Protein AF-A0A7Y8LZK4-F1 (afdb_monomer)

Mean predicted aligned error: 10.22 Å

Radius of gyration: 39.68 Å; Cα contacts (8 Å, |Δi|>4): 178; chains: 1; bounding box: 92×25×117 Å

Secondary structure (DSSP, 8-state):
---S-HHHHHHHHHHHHHHHHHHHHHHHH-EETTEESSSTTBTTTEEEEE-SSSTTT-EEEEE----EEETTEEEEETTEE-TT---SSHHHHHHHHHHHHHHHHHHHHHHHHHHHHHHHHHHHHHHHHHHHHHHHHHHHHHHHHHHHHHHHHHHHHHHHHHHHHHHHHHHHHHHHHHHHHH--

Sequence (184 aa):
TSTVDDTGRASIQTEFVQIQAEIARIATQTNFNGVGIFTATGINGSLSVFVGDLSTSSSINVTIDVIETSGDTVTNLGGIDISGIDLSTA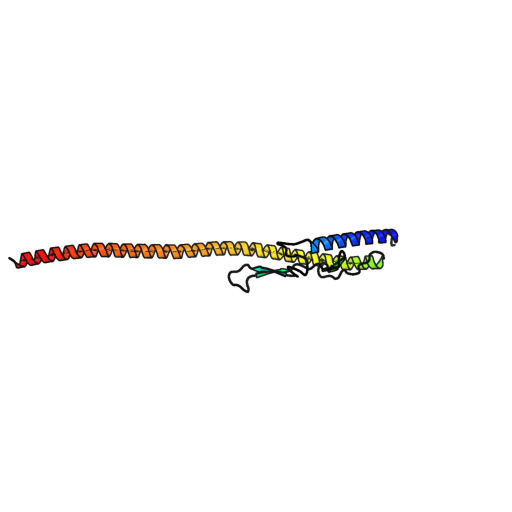AGAQAALTTIKSALSGIATSRAEIGAGMNRLQSAVTVLQAQSINTQSAESVIRDANVAEEVANLTKFQILAQSGIAALAQANSNSTLVLSLLQK

Solvent-accessible surface area (backbone atoms only — not comparable to full-atom values): 9770 Å² total; per-residue (Å²): 132,79,88,62,53,66,68,55,22,48,51,51,36,52,52,50,51,52,51,30,29,51,50,27,46,51,29,72,68,40,56,58,96,86,34,23,51,23,21,77,67,55,41,48,40,48,45,74,45,82,76,59,93,60,98,82,79,40,57,54,70,27,52,36,58,44,41,39,61,61,78,51,40,45,37,26,38,36,84,30,79,51,59,88,69,43,43,62,40,75,67,38,37,57,50,36,53,55,52,51,51,50,18,52,50,28,43,52,50,34,53,49,42,42,50,53,34,51,54,51,50,55,50,49,52,56,52,51,53,52,51,50,53,53,50,53,51,53,49,48,54,55,54,53,51,53,50,53,52,50,52,50,51,51,51,51,51,52,51,51,51,54,49,50,52,50,50,50,52,49,51,54,53,51,52,53,51,51,52,58,62,72,74,107

Foldseek 3Di:
DPPADLVNLVVVQVVVLVVLLVVVCCQVVDDDPPAGQQACGGCNQWDWDALDDDDDDRTQIFGAHHFDDDNSHTQDALNAGQPPQGSSDPVSVVVSVVRVVNSVVSNVVSVVSVVVSVVVVVVSVVVVVVVVVVVVVVVCVVVVVVVVVVVVVVVVVVVVVVVVVVVVVVVVVVVVVVVVVVVD

pLDDT: mean 88.66, std 10.27, range [45.06, 97.44]

Structure (mmCIF, N/CA/C/O backbone):
data_AF-A0A7Y8LZK4-F1
#
_entry.id   AF-A0A7Y8LZK4-F1
#
loop_
_atom_site.group_PDB
_atom_site.id
_atom_site.type_symbol
_atom_site.label_atom_id
_atom_site.label_alt_id
_atom_site.label_comp_id
_atom_site.label_asym_id
_atom_site.label_entity_id
_atom_site.label_seq_id
_atom_site.pdbx_PDB_ins_code
_atom_site.Cartn_x
_atom_site.Cartn_y
_atom_site.Cartn_z
_atom_site.occupancy
_atom_site.B_iso_or_equiv
_atom_site.auth_seq_id
_atom_site.auth_comp_id
_atom_site.auth_asym_id
_atom_site.auth_atom_id
_atom_site.pdbx_PDB_model_num
ATOM 1 N N . THR A 1 1 ? 32.780 10.545 -27.569 1.00 45.06 1 THR A N 1
ATOM 2 C CA . THR A 1 1 ? 33.576 9.361 -27.944 1.00 45.06 1 THR A CA 1
ATOM 3 C C . THR A 1 1 ? 32.870 8.137 -27.402 1.00 45.06 1 THR A C 1
ATOM 5 O O . THR A 1 1 ? 32.972 7.841 -26.221 1.00 45.06 1 THR A O 1
ATOM 8 N N . SER A 1 2 ? 32.068 7.476 -28.234 1.00 52.66 2 SER A N 1
ATOM 9 C CA . SER A 1 2 ? 31.432 6.211 -27.859 1.00 52.66 2 SER A CA 1
ATOM 10 C C . SER A 1 2 ? 32.503 5.126 -27.911 1.00 52.66 2 SER A C 1
ATOM 12 O O . SER A 1 2 ? 32.822 4.629 -28.982 1.00 52.66 2 SER A O 1
ATOM 14 N N . THR A 1 3 ? 33.129 4.837 -26.771 1.00 68.88 3 THR A N 1
ATOM 15 C CA . THR A 1 3 ? 34.183 3.813 -26.627 1.00 68.88 3 THR A CA 1
ATOM 16 C C . THR A 1 3 ? 33.647 2.384 -26.715 1.00 68.88 3 THR A C 1
ATOM 18 O O . THR A 1 3 ? 34.431 1.443 -26.758 1.00 68.88 3 THR A O 1
ATOM 21 N N . VAL A 1 4 ? 32.323 2.224 -26.736 1.00 77.19 4 VAL A N 1
ATOM 22 C CA . VAL A 1 4 ? 31.628 0.951 -26.941 1.00 77.19 4 VAL A CA 1
ATOM 23 C C . VAL A 1 4 ? 31.298 0.823 -28.429 1.00 77.19 4 VAL A C 1
ATOM 25 O O . VAL A 1 4 ? 30.810 1.781 -29.035 1.00 77.19 4 VAL A O 1
ATOM 28 N N . ASP A 1 5 ? 31.565 -0.331 -29.025 1.00 80.81 5 ASP A N 1
ATOM 29 C CA . ASP A 1 5 ? 31.172 -0.671 -30.393 1.00 80.81 5 ASP A CA 1
ATOM 30 C C . ASP A 1 5 ? 29.706 -1.154 -30.451 1.00 80.81 5 ASP A C 1
ATOM 32 O O . ASP A 1 5 ? 29.023 -1.259 -29.429 1.00 80.81 5 ASP A O 1
ATOM 36 N N . ASP A 1 6 ? 29.173 -1.397 -31.649 1.00 79.25 6 ASP A N 1
ATOM 37 C CA . ASP A 1 6 ? 27.775 -1.835 -31.801 1.00 79.25 6 ASP A CA 1
ATOM 38 C C . ASP A 1 6 ? 27.532 -3.217 -31.170 1.00 79.25 6 ASP A C 1
ATOM 40 O O . ASP A 1 6 ? 26.488 -3.449 -30.561 1.00 79.25 6 ASP A O 1
ATOM 44 N N . THR A 1 7 ? 28.531 -4.103 -31.217 1.00 82.75 7 THR A N 1
ATOM 45 C CA . THR A 1 7 ? 28.505 -5.424 -30.568 1.00 82.75 7 THR A CA 1
ATOM 46 C C . THR A 1 7 ? 28.391 -5.308 -29.044 1.00 82.75 7 THR A C 1
ATOM 48 O O . THR A 1 7 ? 27.578 -5.997 -28.418 1.00 82.75 7 THR A O 1
ATOM 51 N N . GLY A 1 8 ? 29.159 -4.405 -28.427 1.00 85.56 8 GLY A N 1
ATOM 52 C CA . GLY A 1 8 ? 29.072 -4.122 -26.998 1.00 85.56 8 GLY A CA 1
ATOM 53 C C . GLY A 1 8 ? 27.706 -3.565 -26.594 1.00 85.56 8 GLY A C 1
ATOM 54 O O . GLY A 1 8 ? 27.141 -3.992 -25.589 1.00 85.56 8 GLY A O 1
ATOM 55 N N . ARG A 1 9 ? 27.113 -2.678 -27.406 1.00 84.88 9 ARG A N 1
ATOM 56 C CA . ARG A 1 9 ? 25.753 -2.162 -27.161 1.00 84.88 9 ARG A CA 1
ATOM 57 C C . ARG A 1 9 ? 24.670 -3.229 -27.308 1.00 84.88 9 ARG A C 1
ATOM 59 O O . ARG A 1 9 ? 23.759 -3.271 -26.488 1.00 84.88 9 ARG A O 1
ATOM 66 N N . ALA A 1 10 ? 24.790 -4.128 -28.284 1.00 86.62 10 ALA A N 1
ATOM 67 C CA . ALA A 1 10 ? 23.874 -5.261 -28.428 1.00 86.62 10 ALA A CA 1
ATOM 68 C C . ALA A 1 10 ? 23.914 -6.203 -27.207 1.00 86.62 10 ALA A C 1
ATOM 70 O O . ALA A 1 10 ? 22.883 -6.728 -26.779 1.00 86.62 10 ALA A O 1
ATOM 71 N N . SER A 1 11 ? 25.093 -6.370 -26.601 1.00 90.62 11 SER A N 1
ATOM 72 C CA . SER A 1 11 ? 25.257 -7.165 -25.377 1.00 90.62 11 SER A CA 1
ATOM 73 C C . SER A 1 11 ? 24.575 -6.498 -24.176 1.00 90.62 11 SER A C 1
ATOM 75 O O . SER A 1 11 ? 23.830 -7.155 -23.454 1.00 90.62 11 SER A O 1
ATOM 77 N N . ILE A 1 12 ? 24.733 -5.177 -24.020 1.00 91.62 12 ILE A N 1
ATOM 78 C CA . ILE A 1 12 ? 24.036 -4.384 -22.991 1.00 91.62 12 ILE A CA 1
ATOM 79 C C . ILE A 1 12 ? 22.515 -4.438 -23.183 1.00 91.62 12 ILE A C 1
ATOM 81 O O . ILE A 1 12 ? 21.778 -4.603 -22.215 1.00 91.62 12 ILE A O 1
ATOM 85 N N . GLN A 1 13 ? 22.028 -4.339 -24.423 1.00 92.31 13 GLN A N 1
ATOM 86 C CA . GLN A 1 13 ? 20.599 -4.474 -24.712 1.00 92.31 13 GLN A CA 1
ATOM 87 C C . GLN A 1 13 ? 20.073 -5.857 -24.305 1.00 92.31 13 GLN A C 1
ATOM 89 O O . GLN A 1 13 ? 18.979 -5.963 -23.756 1.00 92.31 13 GLN A O 1
ATOM 94 N N . THR A 1 14 ? 20.859 -6.913 -24.528 1.00 93.94 14 THR A N 1
ATOM 95 C CA . THR A 1 14 ? 20.495 -8.275 -24.110 1.00 93.94 14 THR A CA 1
ATOM 96 C C . THR A 1 14 ? 20.381 -8.376 -22.588 1.00 93.94 14 THR A C 1
ATOM 98 O O . THR A 1 14 ? 19.400 -8.918 -22.084 1.00 93.94 14 THR A O 1
ATOM 101 N N . GLU A 1 15 ? 21.338 -7.814 -21.847 1.00 95.06 15 GLU A N 1
ATOM 102 C CA . GLU A 1 15 ? 21.289 -7.757 -20.381 1.00 95.06 15 GLU A CA 1
ATOM 103 C C . GLU A 1 15 ? 20.080 -6.950 -19.884 1.00 95.06 15 GLU A C 1
ATOM 105 O O . GLU A 1 15 ? 19.359 -7.391 -18.990 1.00 95.06 15 GLU A O 1
ATOM 110 N N . PHE A 1 16 ? 19.793 -5.808 -20.511 1.00 94.38 16 PHE A N 1
ATOM 111 C CA . PHE A 1 16 ? 18.637 -4.980 -20.177 1.00 94.38 16 PHE A CA 1
ATOM 112 C C . PHE A 1 16 ? 17.307 -5.722 -20.359 1.00 94.38 16 PHE A C 1
ATOM 114 O O . PHE A 1 16 ? 16.430 -5.622 -19.502 1.00 94.38 16 PHE A O 1
ATOM 121 N N . VAL A 1 17 ? 17.161 -6.514 -21.426 1.00 94.19 17 VAL A N 1
ATOM 122 C CA . VAL A 1 17 ? 15.978 -7.368 -21.625 1.00 94.19 17 VAL A CA 1
ATOM 123 C C . VAL A 1 17 ? 15.846 -8.409 -20.507 1.00 94.19 17 VAL A C 1
ATOM 125 O O . VAL A 1 17 ? 14.743 -8.623 -20.014 1.00 94.19 17 VAL A O 1
ATOM 128 N N . GLN A 1 18 ? 16.947 -9.009 -20.043 1.00 96.38 18 GLN A N 1
ATOM 129 C CA . GLN A 1 18 ? 16.907 -9.955 -18.916 1.00 96.38 18 GLN A CA 1
ATOM 130 C C . GLN A 1 18 ? 16.538 -9.274 -17.591 1.00 96.38 18 GLN A C 1
ATOM 132 O O . GLN A 1 18 ? 15.773 -9.825 -16.803 1.00 96.38 18 GLN 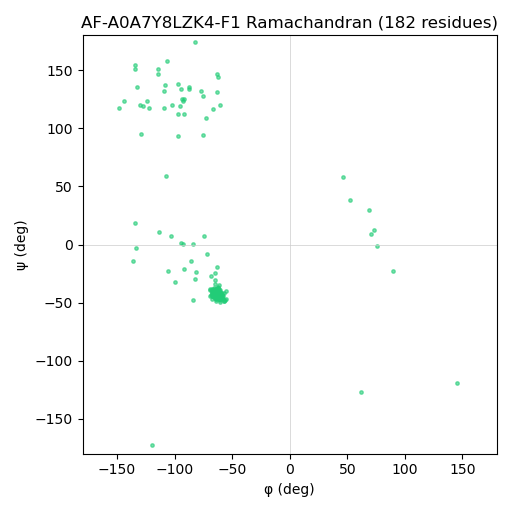A O 1
ATOM 137 N N . ILE A 1 19 ? 17.029 -8.055 -17.353 1.00 95.81 19 ILE A N 1
ATOM 138 C CA . ILE A 1 19 ? 16.644 -7.264 -16.176 1.00 95.81 19 ILE A CA 1
ATOM 139 C C . ILE A 1 19 ? 15.148 -6.932 -16.221 1.00 95.81 19 ILE A C 1
ATOM 141 O O . ILE A 1 19 ? 14.469 -7.063 -15.204 1.00 95.81 19 ILE A O 1
ATOM 145 N N . GLN A 1 20 ? 14.614 -6.547 -17.385 1.00 95.75 20 GLN A N 1
ATOM 146 C CA . GLN A 1 20 ? 13.174 -6.330 -17.546 1.00 95.75 20 GLN A CA 1
ATOM 147 C C . GLN A 1 20 ? 12.370 -7.601 -17.269 1.00 95.75 20 GLN A C 1
ATOM 149 O O . GLN A 1 20 ? 11.394 -7.531 -16.525 1.00 95.75 20 GLN A O 1
ATOM 154 N N . ALA A 1 21 ? 12.813 -8.753 -17.779 1.00 96.56 21 ALA A N 1
ATOM 155 C CA . ALA A 1 21 ? 12.162 -10.034 -17.521 1.00 96.56 21 ALA A CA 1
ATOM 156 C C . ALA A 1 21 ? 12.117 -10.356 -16.021 1.00 96.56 21 ALA A C 1
ATOM 158 O O . ALA A 1 21 ? 11.084 -10.778 -15.501 1.00 96.56 21 ALA A O 1
ATOM 159 N N . GLU A 1 22 ? 13.202 -10.092 -15.290 1.00 97.44 22 GLU A N 1
ATOM 160 C CA . GLU A 1 22 ? 13.232 -10.307 -13.843 1.00 97.44 22 GLU A CA 1
ATOM 161 C C . GLU A 1 22 ? 12.330 -9.322 -13.083 1.00 97.44 22 GLU A C 1
ATOM 163 O O . GLU A 1 22 ? 11.623 -9.722 -12.157 1.00 97.44 22 GLU A O 1
ATOM 168 N N . ILE A 1 23 ? 12.275 -8.050 -13.491 1.00 96.25 23 ILE A N 1
ATOM 169 C CA . ILE A 1 23 ? 11.330 -7.079 -12.913 1.00 96.25 23 ILE A CA 1
ATOM 170 C C . ILE A 1 23 ? 9.885 -7.519 -13.186 1.00 96.25 23 ILE A C 1
ATOM 172 O O . ILE A 1 23 ? 9.061 -7.507 -12.269 1.00 96.25 23 ILE A O 1
ATOM 176 N N . ALA A 1 24 ? 9.578 -7.966 -14.406 1.00 95.75 24 ALA A N 1
ATOM 177 C CA . ALA A 1 24 ? 8.259 -8.473 -14.770 1.00 95.75 24 ALA A CA 1
ATOM 178 C C . ALA A 1 24 ? 7.887 -9.725 -13.960 1.00 95.75 24 ALA A C 1
ATOM 180 O O . ALA A 1 24 ? 6.755 -9.855 -13.479 1.00 95.75 24 ALA A O 1
ATOM 181 N N . ARG A 1 25 ? 8.853 -10.620 -13.722 1.00 96.38 25 ARG A N 1
ATOM 182 C CA . ARG A 1 25 ? 8.689 -11.779 -12.841 1.00 96.38 25 ARG A CA 1
ATOM 183 C C . ARG A 1 25 ? 8.373 -11.353 -11.406 1.00 96.38 25 ARG A C 1
ATOM 185 O O . ARG A 1 25 ? 7.444 -11.890 -10.810 1.00 96.38 25 ARG A O 1
ATOM 192 N N . ILE A 1 26 ? 9.101 -10.384 -10.847 1.00 95.69 26 ILE A N 1
ATOM 193 C CA . ILE A 1 26 ? 8.837 -9.855 -9.497 1.00 95.69 26 ILE A CA 1
ATOM 194 C C . ILE A 1 26 ? 7.436 -9.241 -9.425 1.00 95.69 26 ILE A C 1
ATOM 196 O O . ILE A 1 26 ? 6.688 -9.548 -8.495 1.00 95.69 26 ILE A O 1
ATOM 200 N N . ALA A 1 27 ? 7.065 -8.417 -10.405 1.00 94.81 27 ALA A N 1
ATOM 201 C CA . ALA A 1 27 ? 5.762 -7.762 -10.457 1.00 94.81 27 ALA A CA 1
ATOM 202 C C . ALA A 1 27 ? 4.610 -8.777 -10.458 1.00 94.81 27 ALA A C 1
ATOM 204 O O . ALA A 1 27 ? 3.670 -8.651 -9.674 1.00 94.81 27 ALA A O 1
ATOM 205 N N . THR A 1 28 ? 4.713 -9.811 -11.296 1.00 94.25 28 THR A N 1
ATOM 206 C CA . THR A 1 28 ? 3.648 -10.805 -11.502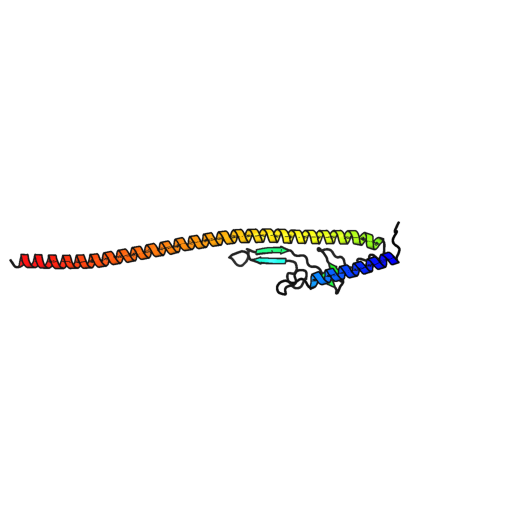 1.00 94.25 28 THR A CA 1
ATOM 207 C C . THR A 1 28 ? 3.611 -11.906 -10.442 1.00 94.25 28 THR A C 1
ATOM 209 O O . THR A 1 28 ? 2.537 -12.427 -10.149 1.00 94.25 28 THR A O 1
ATOM 212 N N . GLN A 1 29 ? 4.749 -12.269 -9.842 1.00 94.75 29 GLN A N 1
ATOM 213 C CA . GLN A 1 29 ? 4.808 -13.348 -8.847 1.00 94.75 29 GLN A CA 1
ATOM 214 C C . GLN A 1 29 ? 4.628 -12.863 -7.404 1.00 94.75 29 GLN A C 1
ATOM 216 O O . GLN A 1 29 ? 4.255 -13.662 -6.539 1.00 94.75 29 GLN A O 1
ATOM 221 N N . THR A 1 30 ? 4.855 -11.577 -7.114 1.00 95.56 30 THR A N 1
ATOM 222 C CA . THR A 1 30 ? 4.675 -11.052 -5.753 1.00 95.56 30 THR A CA 1
ATOM 223 C C . THR A 1 30 ? 3.193 -10.946 -5.411 1.00 95.56 30 THR A C 1
ATOM 225 O O . THR A 1 30 ? 2.474 -10.067 -5.892 1.00 95.56 30 THR A O 1
ATOM 228 N N . ASN A 1 31 ? 2.742 -11.827 -4.523 1.00 94.81 31 ASN A N 1
ATOM 229 C CA . ASN A 1 31 ? 1.380 -11.836 -4.013 1.00 94.81 31 ASN A CA 1
ATOM 230 C C . ASN A 1 31 ? 1.367 -12.001 -2.491 1.00 94.81 31 ASN A C 1
ATOM 232 O O . ASN A 1 31 ? 2.282 -12.577 -1.900 1.00 94.81 31 ASN A O 1
ATOM 236 N N . PHE A 1 32 ? 0.303 -11.507 -1.869 1.00 93.88 32 PHE A N 1
ATOM 237 C CA . PHE A 1 32 ? -0.013 -11.771 -0.473 1.00 93.88 32 PHE A CA 1
ATOM 238 C C . PHE A 1 32 ? -1.412 -12.365 -0.402 1.00 93.88 32 PHE A C 1
ATOM 240 O O . PHE A 1 32 ? -2.366 -11.768 -0.897 1.00 93.88 32 PHE A O 1
ATOM 247 N N . ASN A 1 33 ? -1.535 -13.549 0.199 1.00 93.81 33 ASN A N 1
ATOM 248 C CA . ASN A 1 33 ? -2.804 -14.277 0.271 1.00 93.81 33 ASN A CA 1
ATOM 249 C C . ASN A 1 33 ? -3.477 -14.455 -1.111 1.00 93.81 33 ASN A C 1
ATOM 251 O O . ASN A 1 33 ? -4.689 -14.307 -1.248 1.00 93.81 33 ASN A O 1
ATOM 255 N N . GLY A 1 34 ? -2.679 -14.698 -2.159 1.00 92.38 34 GLY A N 1
ATOM 256 C CA . GLY A 1 34 ? -3.165 -14.835 -3.537 1.00 92.38 34 GLY A CA 1
ATOM 257 C C . GLY A 1 34 ? -3.554 -13.523 -4.231 1.00 92.38 34 GLY A C 1
ATOM 258 O O . GLY A 1 34 ? -3.918 -13.555 -5.403 1.00 92.38 34 GLY A O 1
ATOM 259 N N . VAL A 1 35 ? -3.454 -12.371 -3.559 1.00 93.00 35 VAL A N 1
ATOM 260 C CA . VAL A 1 35 ? -3.713 -11.048 -4.145 1.00 93.00 35 VAL A CA 1
ATOM 261 C C . VAL A 1 35 ? -2.404 -10.456 -4.665 1.00 93.00 35 VAL A C 1
ATOM 263 O O . VAL A 1 35 ? -1.440 -10.318 -3.909 1.00 93.00 35 VAL A O 1
ATOM 266 N N . GLY A 1 36 ? -2.359 -10.101 -5.951 1.00 94.62 36 GLY A N 1
ATOM 267 C CA . GLY A 1 36 ? -1.196 -9.459 -6.566 1.00 94.62 36 GLY A CA 1
ATOM 268 C C . GLY A 1 36 ? -0.912 -8.085 -5.952 1.00 94.62 36 GLY A C 1
ATOM 269 O O . GLY A 1 36 ? -1.821 -7.262 -5.821 1.00 94.62 36 GLY A O 1
ATOM 270 N N . ILE A 1 37 ? 0.349 -7.844 -5.580 1.00 95.00 37 ILE A N 1
ATOM 271 C CA . ILE A 1 37 ? 0.762 -6.602 -4.905 1.00 95.00 37 ILE A CA 1
ATOM 272 C C . ILE A 1 37 ? 1.042 -5.477 -5.903 1.00 95.00 37 ILE A C 1
ATOM 274 O O . ILE A 1 37 ? 0.549 -4.370 -5.720 1.00 95.00 37 ILE A O 1
ATOM 278 N N . PHE A 1 38 ? 1.810 -5.765 -6.956 1.00 95.00 38 PHE A N 1
ATOM 279 C CA . PHE A 1 38 ? 2.287 -4.765 -7.922 1.00 95.00 38 PHE A CA 1
ATOM 280 C C . PHE A 1 38 ? 1.528 -4.786 -9.248 1.00 95.00 38 PHE A C 1
ATOM 282 O O . PHE A 1 38 ? 1.942 -4.135 -10.197 1.00 95.00 38 PHE A O 1
ATOM 289 N N . THR A 1 39 ? 0.449 -5.561 -9.357 1.00 92.38 39 THR A N 1
ATOM 290 C CA . THR A 1 39 ? -0.285 -5.705 -10.621 1.00 92.38 39 THR A CA 1
ATOM 291 C C . THR A 1 39 ? -1.616 -4.964 -10.570 1.00 92.38 39 THR A C 1
ATOM 293 O O . THR A 1 39 ? -2.196 -4.774 -9.498 1.00 92.38 39 THR A O 1
ATOM 296 N N . ALA A 1 40 ? -2.150 -4.625 -11.745 1.00 88.88 40 ALA A N 1
ATOM 297 C CA . ALA A 1 40 ? -3.504 -4.086 -11.876 1.00 88.88 40 ALA A CA 1
ATOM 298 C C . ALA A 1 40 ? -4.590 -5.089 -11.428 1.00 88.88 40 ALA A C 1
ATOM 300 O O . ALA A 1 40 ? -5.714 -4.702 -11.118 1.00 88.88 40 ALA A O 1
ATOM 301 N N . THR A 1 41 ? -4.263 -6.386 -11.368 1.00 86.62 41 THR A N 1
ATOM 302 C CA . THR A 1 41 ? -5.152 -7.438 -10.855 1.00 86.62 41 THR A CA 1
ATOM 303 C C . THR A 1 41 ? -4.808 -7.727 -9.391 1.00 86.62 41 THR A C 1
ATOM 305 O O . THR A 1 41 ? -3.925 -8.523 -9.081 1.00 86.62 41 THR A O 1
ATOM 308 N N . GLY A 1 42 ? -5.494 -7.066 -8.461 1.00 88.19 42 GLY A N 1
ATOM 309 C CA . GLY A 1 42 ? -5.248 -7.227 -7.027 1.00 88.19 42 GLY A CA 1
ATOM 310 C C . GLY A 1 42 ? -5.457 -5.923 -6.277 1.00 88.19 42 GLY A C 1
ATOM 311 O O . GLY A 1 42 ? -6.559 -5.382 -6.296 1.00 88.19 42 GLY A O 1
ATOM 312 N N . ILE A 1 43 ? -4.401 -5.422 -5.630 1.00 90.25 43 ILE A N 1
ATOM 313 C CA . ILE A 1 43 ? -4.435 -4.147 -4.891 1.00 90.25 43 ILE A CA 1
ATOM 314 C C . ILE A 1 43 ? -4.664 -2.950 -5.831 1.00 90.25 43 ILE A C 1
ATOM 316 O O . ILE A 1 43 ? -5.280 -1.969 -5.425 1.00 90.25 43 ILE A O 1
ATOM 320 N N . ASN A 1 44 ? -4.202 -3.036 -7.086 1.00 91.12 44 ASN A N 1
ATOM 321 C CA . ASN A 1 44 ? -4.437 -2.041 -8.137 1.00 91.12 44 ASN A CA 1
ATOM 322 C C . ASN A 1 44 ? -4.200 -0.588 -7.681 1.00 91.12 44 ASN A C 1
ATOM 324 O O . ASN A 1 44 ? -5.104 0.248 -7.700 1.00 91.12 44 ASN A O 1
ATOM 328 N N . GLY A 1 45 ? -2.993 -0.289 -7.204 1.00 89.75 45 GLY A N 1
ATOM 329 C CA . GLY A 1 45 ? -2.644 1.079 -6.831 1.00 89.75 45 GLY A CA 1
ATOM 330 C C . GLY A 1 45 ? -2.955 1.454 -5.382 1.00 89.75 45 GLY A C 1
ATOM 331 O O . GLY A 1 45 ? -2.342 2.385 -4.867 1.00 89.75 45 GLY A O 1
ATOM 332 N N . SER A 1 46 ? -3.881 0.771 -4.694 1.00 90.06 46 SER A N 1
ATOM 333 C CA . SER A 1 46 ? -4.316 1.205 -3.359 1.00 90.06 46 SER A CA 1
ATOM 334 C C . SER A 1 46 ? -4.725 0.068 -2.425 1.00 90.06 46 SER A C 1
ATOM 336 O O . SER A 1 46 ? -5.708 -0.637 -2.643 1.00 90.06 46 SER A O 1
ATOM 338 N N . LEU A 1 47 ? -3.993 -0.069 -1.319 1.00 91.31 47 LEU A N 1
ATOM 339 C CA . LEU A 1 47 ? -4.332 -0.953 -0.210 1.00 91.31 47 LEU A CA 1
ATOM 340 C C . LEU A 1 47 ? -5.074 -0.160 0.867 1.00 91.31 47 LEU A C 1
ATOM 342 O O . LEU A 1 47 ? -4.507 0.753 1.461 1.00 91.31 47 LEU A O 1
ATOM 346 N N . SER A 1 48 ? -6.313 -0.541 1.170 1.00 90.69 48 SER A N 1
ATOM 347 C CA . SER A 1 48 ? -7.079 0.040 2.277 1.00 90.69 48 SER A CA 1
ATOM 348 C C . SER A 1 48 ? -7.091 -0.907 3.474 1.00 90.69 48 SER A C 1
ATOM 350 O O . SER A 1 48 ? -7.577 -2.033 3.372 1.00 90.69 48 SER A O 1
ATOM 352 N N . VAL A 1 49 ? -6.565 -0.458 4.615 1.00 91.19 49 VAL A N 1
ATOM 353 C CA . VAL A 1 49 ? -6.583 -1.219 5.871 1.00 91.19 49 VAL A CA 1
ATOM 354 C C . VAL A 1 49 ? -7.547 -0.557 6.841 1.00 91.19 49 VAL A C 1
ATOM 356 O O . VAL A 1 49 ? -7.345 0.587 7.245 1.00 91.19 49 VAL A O 1
ATOM 359 N N . PHE A 1 50 ? -8.594 -1.276 7.228 1.00 89.12 50 PHE A N 1
ATOM 360 C CA . PHE A 1 50 ? -9.572 -0.798 8.198 1.00 89.12 50 PHE A CA 1
ATOM 361 C C . PHE A 1 50 ? -8.995 -0.843 9.621 1.00 89.12 50 PHE A C 1
ATOM 363 O O . PHE A 1 50 ? -8.480 -1.872 10.053 1.00 89.12 50 PHE A O 1
ATOM 370 N N . VAL A 1 51 ? -9.066 0.279 10.336 1.00 88.50 51 VAL A N 1
ATOM 371 C CA . VAL A 1 51 ? -8.489 0.471 11.680 1.00 88.50 51 VAL A CA 1
ATOM 372 C C . VAL A 1 51 ? -9.460 1.154 12.652 1.00 88.50 51 VAL A C 1
ATOM 374 O O . VAL A 1 51 ? -9.028 1.717 13.652 1.00 88.50 51 VAL A O 1
ATOM 377 N N . GLY A 1 52 ? -10.764 1.154 12.364 1.00 81.25 52 GLY A N 1
ATOM 378 C CA . GLY A 1 52 ? -11.779 1.733 13.251 1.00 81.25 52 GLY A CA 1
ATOM 379 C C . GLY A 1 52 ? -12.828 0.742 13.728 1.00 81.25 52 GLY A C 1
ATOM 380 O O . GLY A 1 52 ? -12.734 -0.457 13.495 1.00 81.25 52 GLY A O 1
ATOM 381 N N . ASP A 1 53 ? -13.842 1.281 14.394 1.00 74.44 53 ASP A N 1
ATOM 382 C CA . ASP A 1 53 ? -15.006 0.575 14.932 1.00 74.44 53 ASP A CA 1
ATOM 383 C C . ASP A 1 53 ? -16.290 0.818 14.108 1.00 74.44 53 ASP A C 1
ATOM 385 O O . ASP A 1 53 ? -17.187 -0.023 14.117 1.00 74.44 53 ASP A O 1
ATOM 389 N N . LEU A 1 54 ? -16.369 1.924 13.348 1.00 66.06 54 LEU A N 1
ATOM 390 C CA . LEU A 1 54 ? -17.471 2.262 12.436 1.00 66.06 54 LEU A CA 1
ATOM 391 C C . LEU A 1 54 ? -17.086 2.131 10.951 1.00 66.06 54 LEU A C 1
ATOM 393 O O . LEU A 1 54 ? -16.025 2.563 10.499 1.00 66.06 54 LEU A O 1
ATOM 397 N N . SER A 1 55 ? -17.999 1.555 10.171 1.00 63.78 55 SER A N 1
ATOM 398 C CA . SER A 1 55 ? -17.726 0.802 8.941 1.00 63.78 55 SER A CA 1
ATOM 399 C C . SER A 1 55 ? -17.334 1.580 7.678 1.00 63.78 55 SER A C 1
ATOM 401 O O . SER A 1 55 ? -17.262 0.953 6.625 1.00 63.78 55 SER A O 1
ATOM 403 N N . THR A 1 56 ? -17.098 2.897 7.697 1.00 61.00 56 THR A N 1
ATOM 404 C CA . THR A 1 56 ? -16.924 3.627 6.416 1.00 61.00 56 THR A CA 1
ATOM 405 C C . THR A 1 56 ? -15.796 4.649 6.324 1.00 61.00 56 THR A C 1
ATOM 407 O O . THR A 1 56 ? -15.462 5.021 5.203 1.00 61.00 56 THR A O 1
ATOM 410 N N . SER A 1 57 ? -15.174 5.089 7.425 1.00 67.50 57 SER A N 1
ATOM 411 C CA . SER A 1 57 ? -14.250 6.246 7.353 1.00 67.50 57 SER A CA 1
ATOM 412 C C . SER A 1 57 ? -12.910 6.073 8.067 1.00 67.50 57 SER A C 1
ATOM 414 O O . SER A 1 57 ? -12.056 6.953 7.981 1.00 67.50 57 SER A O 1
ATOM 416 N N . SER A 1 58 ? -12.697 4.948 8.745 1.00 81.94 58 SER A N 1
ATOM 417 C CA . SER A 1 58 ? -11.501 4.722 9.562 1.00 81.94 58 SER A CA 1
ATOM 418 C C . SER A 1 58 ? -10.559 3.728 8.896 1.00 81.94 58 SER A C 1
ATOM 420 O O . SER A 1 58 ? -10.269 2.670 9.450 1.00 81.94 58 SER A O 1
ATOM 422 N N . SER A 1 59 ? -10.102 4.044 7.684 1.00 89.31 59 SER A N 1
ATOM 423 C CA . SER A 1 59 ? -9.074 3.259 7.001 1.00 89.31 59 SER A CA 1
ATOM 424 C C . SER A 1 59 ? -7.779 4.039 6.810 1.00 89.31 59 SER A C 1
ATOM 426 O O . SER A 1 59 ? -7.753 5.258 6.624 1.00 89.31 59 SER A O 1
ATOM 428 N N . ILE A 1 60 ? -6.673 3.307 6.863 1.00 91.06 60 ILE A N 1
ATOM 429 C CA . ILE A 1 60 ? -5.374 3.777 6.407 1.00 91.06 60 ILE A CA 1
ATOM 430 C C . ILE A 1 60 ? -5.196 3.245 4.992 1.00 91.06 60 ILE A C 1
ATOM 432 O O . ILE A 1 60 ? -5.071 2.041 4.782 1.00 91.06 60 ILE A O 1
ATOM 436 N N . ASN A 1 61 ? -5.201 4.164 4.031 1.00 91.38 61 ASN A N 1
ATOM 437 C CA . ASN A 1 61 ? -4.896 3.856 2.641 1.00 91.38 61 ASN A CA 1
ATOM 438 C C . ASN A 1 61 ? -3.385 3.962 2.419 1.00 91.38 61 ASN A C 1
ATOM 440 O O . ASN A 1 61 ? -2.756 4.930 2.856 1.00 91.38 61 ASN A O 1
ATOM 444 N N . VAL A 1 62 ? -2.824 2.967 1.743 1.00 92.56 62 VAL A N 1
ATOM 445 C CA . VAL A 1 62 ? -1.425 2.897 1.331 1.00 92.56 62 VAL A CA 1
ATOM 446 C C . VAL A 1 62 ? -1.403 2.741 -0.180 1.00 92.56 62 VAL A C 1
ATOM 448 O O . VAL A 1 62 ? -1.917 1.759 -0.714 1.00 92.56 62 VAL A O 1
ATOM 451 N N . THR A 1 63 ? -0.827 3.718 -0.869 1.00 91.81 63 THR A N 1
ATOM 452 C CA . THR A 1 63 ? -0.629 3.647 -2.315 1.00 91.81 63 THR A CA 1
ATOM 453 C C . THR A 1 63 ? 0.558 2.736 -2.608 1.00 91.81 63 THR A C 1
ATOM 455 O O . THR A 1 63 ? 1.609 2.839 -1.973 1.00 91.81 63 THR A O 1
ATOM 458 N N . ILE A 1 64 ? 0.377 1.811 -3.544 1.00 92.06 64 ILE A N 1
ATOM 459 C CA . ILE A 1 64 ? 1.422 0.902 -4.020 1.00 92.06 64 ILE A CA 1
ATOM 460 C C . ILE A 1 64 ? 1.393 0.983 -5.533 1.00 92.06 64 ILE A C 1
ATOM 462 O O . ILE A 1 64 ? 0.359 0.696 -6.125 1.00 92.06 64 ILE A O 1
ATOM 466 N N . ASP A 1 65 ? 2.501 1.387 -6.144 1.00 92.75 65 ASP A N 1
ATOM 467 C CA . ASP A 1 65 ? 2.546 1.572 -7.589 1.00 92.75 65 ASP A CA 1
ATOM 468 C C . ASP A 1 65 ? 2.303 0.258 -8.348 1.00 92.75 65 ASP A C 1
ATOM 470 O O . ASP A 1 65 ? 2.687 -0.827 -7.893 1.00 92.75 65 ASP A O 1
ATOM 474 N N . VAL A 1 66 ? 1.659 0.370 -9.510 1.00 94.56 66 VAL A N 1
ATOM 475 C CA . VAL A 1 66 ? 1.425 -0.761 -10.408 1.00 94.56 66 VAL A CA 1
ATOM 476 C C . VAL A 1 66 ? 2.571 -0.834 -11.407 1.00 94.56 66 VAL A C 1
ATOM 478 O O . VAL A 1 66 ? 2.848 0.119 -12.125 1.00 94.56 66 VAL A O 1
ATOM 481 N N . ILE A 1 67 ? 3.212 -1.996 -11.481 1.00 95.44 67 ILE A N 1
ATOM 482 C CA . ILE A 1 67 ? 4.191 -2.315 -12.514 1.00 95.44 67 ILE A CA 1
ATOM 483 C C . ILE A 1 67 ? 3.432 -2.982 -13.658 1.00 95.44 67 ILE A C 1
ATOM 485 O O . ILE A 1 67 ? 2.918 -4.095 -13.516 1.00 95.44 67 ILE A O 1
ATOM 489 N N . GLU A 1 68 ? 3.350 -2.296 -14.793 1.00 95.12 68 GLU A N 1
ATOM 490 C CA . GLU A 1 68 ? 2.687 -2.827 -15.982 1.00 95.12 68 GLU A CA 1
ATOM 491 C C . GLU A 1 68 ? 3.672 -3.638 -16.819 1.00 95.12 68 GLU A C 1
ATOM 493 O O . GLU A 1 68 ? 4.814 -3.227 -17.047 1.00 95.12 68 GLU A O 1
ATOM 498 N N . THR A 1 69 ? 3.224 -4.801 -17.289 1.00 94.38 69 THR A N 1
ATOM 499 C CA . THR A 1 69 ? 4.042 -5.717 -18.081 1.00 94.38 69 THR A CA 1
ATOM 500 C C . THR A 1 69 ? 3.283 -6.229 -19.300 1.00 94.38 69 THR A C 1
ATOM 502 O O . THR A 1 69 ? 2.059 -6.368 -19.295 1.00 94.38 69 THR A O 1
ATOM 505 N N . SER A 1 70 ? 4.032 -6.544 -20.354 1.00 93.31 70 SER A N 1
ATOM 506 C CA . SER A 1 70 ? 3.566 -7.246 -21.548 1.00 93.31 70 SER A CA 1
ATOM 507 C C . SER A 1 70 ? 4.513 -8.417 -21.808 1.00 93.31 70 SER A C 1
ATOM 509 O O . SER A 1 70 ? 5.599 -8.253 -22.369 1.00 93.31 70 SER A O 1
ATOM 511 N N . GLY A 1 71 ? 4.140 -9.600 -21.310 1.00 90.56 71 GLY A N 1
ATOM 512 C CA . GLY A 1 71 ? 5.050 -10.746 -21.227 1.00 90.56 71 GLY A CA 1
ATOM 513 C C . GLY A 1 71 ? 6.241 -10.438 -20.315 1.00 90.56 71 GLY A C 1
ATOM 514 O O . GLY A 1 71 ? 6.055 -9.979 -19.190 1.00 90.56 71 GLY A O 1
ATOM 515 N N . ASP A 1 72 ? 7.454 -10.645 -20.828 1.00 92.50 72 ASP A N 1
ATOM 516 C CA . ASP A 1 72 ? 8.711 -10.375 -20.113 1.00 92.50 72 ASP A CA 1
ATOM 517 C C . ASP A 1 72 ? 9.167 -8.904 -20.208 1.00 92.50 72 ASP A C 1
ATOM 519 O O . ASP A 1 72 ? 10.216 -8.535 -19.687 1.00 92.50 72 ASP A O 1
ATOM 523 N N . THR A 1 73 ? 8.407 -8.044 -20.893 1.00 93.69 73 THR A N 1
ATOM 524 C CA . THR A 1 73 ? 8.730 -6.615 -21.027 1.00 93.69 73 THR A CA 1
ATOM 525 C C . THR A 1 73 ? 7.961 -5.797 -20.001 1.00 93.69 73 THR A C 1
ATOM 527 O O . THR A 1 73 ? 6.765 -6.012 -19.804 1.00 93.69 73 THR A O 1
ATOM 530 N N . VAL A 1 74 ? 8.625 -4.821 -19.383 1.00 95.56 74 VAL A N 1
ATOM 531 C CA . VAL A 1 74 ? 7.987 -3.867 -18.470 1.00 95.56 74 VAL A CA 1
ATOM 532 C C . VAL A 1 74 ? 7.601 -2.630 -19.275 1.00 95.56 74 VAL A C 1
ATOM 534 O O . VAL A 1 74 ? 8.436 -2.052 -19.964 1.00 95.56 74 VAL A O 1
ATOM 537 N N . THR A 1 75 ? 6.333 -2.233 -19.221 1.00 95.44 75 THR A N 1
ATOM 538 C CA . THR A 1 75 ? 5.826 -1.052 -19.937 1.00 95.44 75 THR A CA 1
ATOM 539 C C . THR A 1 75 ? 5.718 0.155 -19.020 1.00 95.44 75 THR A C 1
ATOM 541 O O . THR A 1 75 ? 5.973 1.268 -19.465 1.00 95.44 75 THR A O 1
ATOM 544 N N . ASN A 1 76 ? 5.425 -0.050 -17.734 1.00 95.19 76 ASN A N 1
ATOM 545 C CA . ASN A 1 76 ? 5.396 1.016 -16.738 1.00 95.19 76 ASN A CA 1
ATOM 546 C C . ASN A 1 76 ? 6.157 0.607 -15.478 1.00 95.19 76 ASN A C 1
ATOM 548 O O . ASN A 1 76 ? 5.996 -0.510 -14.982 1.00 95.19 76 ASN A O 1
ATOM 552 N N . LEU A 1 77 ? 6.976 1.522 -14.961 1.00 95.25 77 LEU A N 1
ATOM 553 C CA . LEU A 1 77 ? 7.696 1.344 -13.710 1.00 95.25 77 LEU A CA 1
ATOM 554 C C . LEU A 1 77 ? 7.789 2.671 -12.951 1.00 95.25 77 LEU A C 1
ATOM 556 O O . LEU A 1 77 ? 8.328 3.649 -13.471 1.00 95.25 77 LEU A O 1
ATOM 560 N N . GLY A 1 78 ? 7.317 2.712 -11.703 1.00 93.50 78 GLY A N 1
ATOM 561 C CA . GLY A 1 78 ? 7.346 3.937 -10.902 1.00 93.50 78 GLY A CA 1
ATOM 562 C C . GLY A 1 78 ? 6.392 5.012 -11.433 1.00 93.50 78 GLY A C 1
ATOM 563 O O . GLY A 1 78 ? 6.714 6.196 -11.339 1.00 93.50 78 GLY A O 1
ATOM 564 N N . GLY A 1 79 ? 5.283 4.618 -12.063 1.00 93.06 79 GLY A N 1
ATOM 565 C CA . GLY A 1 79 ? 4.353 5.513 -12.757 1.00 93.06 79 GLY A CA 1
ATOM 566 C C . GLY A 1 79 ? 4.893 6.128 -14.055 1.00 93.06 79 GLY A C 1
ATOM 567 O O . GLY A 1 79 ? 4.262 7.027 -14.613 1.00 93.06 79 GLY A O 1
ATOM 568 N N . ILE A 1 80 ? 6.051 5.677 -14.545 1.00 96.06 80 ILE A N 1
ATOM 569 C CA . ILE A 1 80 ? 6.693 6.177 -15.766 1.00 96.06 80 ILE A CA 1
ATOM 570 C C . ILE A 1 80 ? 6.599 5.120 -16.863 1.00 96.06 80 ILE A C 1
ATOM 572 O O . ILE A 1 80 ? 6.953 3.963 -16.642 1.00 96.06 80 ILE A O 1
ATOM 576 N N . ASP A 1 81 ? 6.176 5.537 -18.057 1.00 94.94 81 ASP A N 1
ATOM 577 C CA . ASP A 1 81 ? 6.248 4.706 -19.259 1.00 94.94 81 ASP A CA 1
ATOM 578 C C . ASP A 1 81 ? 7.718 4.480 -19.637 1.00 94.94 81 ASP A C 1
ATOM 580 O O . ASP A 1 81 ? 8.467 5.423 -19.916 1.00 94.94 81 ASP A O 1
ATOM 584 N N . ILE A 1 82 ? 8.131 3.217 -19.596 1.00 94.50 82 ILE A N 1
ATOM 585 C CA . ILE A 1 82 ? 9.475 2.773 -19.971 1.00 94.50 82 ILE A CA 1
ATOM 586 C C . ILE A 1 82 ? 9.456 1.896 -21.227 1.00 94.50 82 ILE A C 1
ATOM 588 O O . ILE A 1 82 ? 10.471 1.286 -21.577 1.00 94.50 82 ILE A O 1
ATOM 592 N N . SER A 1 83 ? 8.316 1.835 -21.918 1.00 90.44 83 SER A N 1
ATOM 593 C CA . SER A 1 83 ? 8.187 1.101 -23.166 1.00 90.44 83 SER A CA 1
ATOM 594 C C . SER A 1 83 ? 9.116 1.675 -24.243 1.00 90.44 83 SER A C 1
ATOM 596 O O . SER A 1 83 ? 9.390 2.873 -24.319 1.00 90.44 83 SER A O 1
ATOM 598 N N . GLY A 1 84 ? 9.666 0.790 -25.076 1.00 84.56 84 GLY A N 1
ATOM 599 C CA . GLY A 1 84 ? 10.502 1.196 -26.207 1.00 84.56 84 GLY A CA 1
ATOM 600 C C . GLY A 1 84 ? 11.903 1.707 -25.850 1.00 84.56 84 GLY A C 1
ATOM 601 O O . GLY A 1 84 ? 12.571 2.255 -26.725 1.00 84.56 84 GLY A O 1
ATOM 602 N N . ILE A 1 85 ? 12.381 1.519 -24.611 1.00 91.50 85 ILE A N 1
ATOM 603 C CA . ILE A 1 85 ? 13.795 1.746 -24.290 1.00 91.50 85 ILE A CA 1
ATOM 604 C C . ILE A 1 85 ? 14.673 0.807 -25.129 1.00 91.50 85 ILE A C 1
ATOM 606 O O . ILE A 1 85 ? 14.598 -0.418 -25.017 1.00 91.50 85 ILE A O 1
ATOM 610 N N . ASP A 1 86 ? 15.550 1.414 -25.926 1.00 89.56 86 ASP A N 1
ATOM 611 C CA . ASP A 1 86 ? 16.556 0.729 -26.728 1.00 89.56 86 ASP A CA 1
ATOM 612 C C . ASP A 1 86 ? 17.949 1.313 -26.458 1.00 89.56 86 ASP A C 1
ATOM 614 O O . ASP A 1 86 ? 18.217 2.499 -26.673 1.00 89.56 86 ASP A O 1
ATOM 618 N N . LEU A 1 87 ? 18.846 0.459 -25.975 1.00 90.94 87 LEU A N 1
ATOM 619 C CA . LEU A 1 87 ? 20.231 0.774 -25.640 1.00 90.94 87 LEU A CA 1
ATOM 620 C C . LEU A 1 87 ? 21.203 0.462 -26.793 1.00 90.94 87 LEU A C 1
ATOM 622 O O . LEU A 1 87 ? 22.409 0.679 -26.652 1.00 90.94 87 LEU A O 1
ATOM 626 N N . SER A 1 88 ? 20.703 -0.021 -27.939 1.00 88.31 88 SER A N 1
ATOM 627 C CA . SER A 1 88 ? 21.513 -0.371 -29.115 1.00 88.31 88 SER A CA 1
ATOM 628 C C . SER A 1 88 ? 22.208 0.839 -29.755 1.00 88.31 88 SER A C 1
ATOM 630 O O . SER A 1 88 ? 23.268 0.703 -30.372 1.00 88.31 88 SER A O 1
ATOM 632 N N . THR A 1 89 ? 21.667 2.047 -29.552 1.00 87.94 89 THR A N 1
ATOM 633 C CA . THR A 1 89 ? 22.232 3.309 -30.048 1.00 87.94 89 THR A CA 1
ATOM 634 C C . THR A 1 89 ? 22.683 4.216 -28.906 1.00 87.94 89 THR A C 1
ATOM 636 O O . THR A 1 89 ? 22.112 4.222 -27.817 1.00 87.94 89 THR A O 1
ATOM 639 N N . ALA A 1 90 ? 23.692 5.056 -29.158 1.00 85.56 90 ALA A N 1
ATOM 640 C CA . ALA A 1 90 ? 24.164 6.021 -28.161 1.00 85.56 90 ALA A CA 1
ATOM 641 C C . ALA A 1 90 ? 23.079 7.044 -27.764 1.00 85.56 90 ALA A C 1
ATOM 643 O O . ALA A 1 90 ? 22.987 7.424 -26.599 1.00 85.56 90 ALA A O 1
ATOM 644 N N . ALA A 1 91 ? 22.246 7.471 -28.720 1.00 87.56 91 ALA A N 1
ATOM 645 C CA . ALA A 1 91 ? 21.136 8.386 -28.459 1.00 87.56 91 ALA A CA 1
ATOM 646 C C . ALA A 1 91 ? 20.028 7.716 -27.628 1.00 87.56 91 ALA A C 1
ATOM 648 O O . ALA A 1 91 ? 19.565 8.305 -26.651 1.00 87.56 91 ALA A O 1
ATOM 649 N N . GLY A 1 92 ? 19.662 6.474 -27.968 1.00 89.12 92 GLY A N 1
ATOM 650 C CA . GLY A 1 92 ? 18.687 5.679 -27.218 1.00 89.12 92 GLY A CA 1
ATOM 651 C C . GLY A 1 92 ? 19.136 5.424 -25.781 1.00 89.12 92 GLY A C 1
ATOM 652 O O . GLY A 1 92 ? 18.394 5.717 -24.848 1.00 89.12 92 GLY A O 1
ATOM 653 N N . ALA A 1 93 ? 20.399 5.037 -25.577 1.00 88.25 93 ALA A N 1
ATOM 654 C CA . ALA A 1 93 ? 20.968 4.856 -24.242 1.00 88.25 93 ALA A CA 1
ATOM 655 C C . ALA A 1 93 ? 20.977 6.151 -23.406 1.00 88.25 93 ALA A C 1
ATOM 657 O O . ALA A 1 93 ? 20.703 6.127 -22.204 1.00 88.25 93 ALA A O 1
ATOM 658 N N . GLN A 1 94 ? 21.255 7.303 -24.028 1.00 89.31 94 GLN A N 1
ATOM 659 C CA . GLN A 1 94 ? 21.238 8.590 -23.333 1.00 89.31 94 GLN A CA 1
ATOM 660 C C . GLN A 1 94 ? 19.821 8.998 -22.902 1.00 89.31 94 GLN A C 1
ATOM 662 O O . GLN A 1 94 ? 19.657 9.525 -21.799 1.00 89.31 94 GLN A O 1
ATOM 667 N N . ALA A 1 95 ? 18.816 8.745 -23.746 1.00 90.88 95 ALA A N 1
ATOM 668 C CA . ALA A 1 95 ? 17.409 8.974 -23.423 1.00 90.88 95 ALA A CA 1
ATOM 669 C C . ALA A 1 95 ? 16.921 8.007 -22.331 1.00 90.88 95 ALA A C 1
ATOM 671 O O . ALA A 1 95 ? 16.321 8.440 -21.346 1.00 90.88 95 ALA A O 1
ATOM 672 N N . ALA A 1 96 ? 17.274 6.724 -22.454 1.00 93.56 96 ALA A N 1
ATOM 673 C CA . ALA A 1 96 ? 16.952 5.680 -21.489 1.00 93.56 96 ALA A CA 1
ATOM 674 C C . ALA A 1 96 ? 17.440 6.023 -20.080 1.00 93.56 96 ALA A C 1
ATOM 676 O O . ALA A 1 96 ? 16.712 5.816 -19.115 1.00 93.56 96 ALA A O 1
ATOM 677 N N . LEU A 1 97 ? 18.634 6.612 -19.946 1.00 92.62 97 LEU A N 1
ATOM 678 C CA . LEU A 1 97 ? 19.158 7.037 -18.647 1.00 92.62 97 LEU A CA 1
ATOM 679 C C . LEU A 1 97 ? 18.222 8.023 -17.933 1.00 92.62 97 LEU A C 1
ATOM 681 O O . LEU A 1 97 ? 18.040 7.923 -16.720 1.00 92.62 97 LEU A O 1
ATOM 685 N N . THR A 1 98 ? 17.649 8.981 -18.661 1.00 93.50 98 THR A N 1
ATOM 686 C CA . THR A 1 98 ? 16.709 9.954 -18.088 1.00 93.50 98 THR A CA 1
ATOM 687 C C . THR A 1 98 ? 15.414 9.265 -17.674 1.00 93.50 98 THR A C 1
ATOM 689 O O . THR A 1 98 ? 14.968 9.447 -16.544 1.00 93.50 98 THR A O 1
ATOM 692 N N . THR A 1 99 ? 14.853 8.421 -18.542 1.00 95.75 99 THR A N 1
ATOM 693 C CA . THR A 1 99 ? 13.615 7.679 -18.261 1.00 95.75 99 THR A CA 1
ATOM 694 C C . THR A 1 99 ? 13.771 6.738 -17.062 1.00 95.75 99 THR A C 1
ATOM 696 O O . THR A 1 99 ? 12.958 6.775 -16.141 1.00 95.75 99 THR A O 1
ATOM 699 N N . ILE A 1 100 ? 14.859 5.964 -17.003 1.00 95.31 100 ILE A N 1
ATOM 700 C CA . ILE A 1 100 ? 15.157 5.039 -15.899 1.00 95.31 100 ILE A CA 1
ATOM 701 C C . ILE A 1 100 ? 15.359 5.797 -14.582 1.00 95.31 100 ILE A C 1
ATOM 703 O O . ILE A 1 100 ? 14.897 5.344 -13.537 1.00 95.31 100 ILE A O 1
ATOM 707 N N . LYS A 1 101 ? 16.012 6.968 -14.599 1.00 96.50 101 LYS A N 1
ATOM 708 C CA . LYS A 1 101 ? 16.143 7.810 -13.397 1.00 96.50 101 LYS A CA 1
ATOM 709 C C . LYS A 1 101 ? 14.787 8.279 -12.878 1.00 96.50 101 LYS A C 1
ATOM 711 O O . LYS A 1 101 ? 14.570 8.254 -11.668 1.00 96.50 101 LYS A O 1
ATOM 716 N N . SER A 1 102 ? 13.885 8.678 -13.771 1.00 96.81 102 SER A N 1
ATOM 717 C CA . SER A 1 102 ? 12.520 9.058 -13.400 1.00 96.81 102 SER A CA 1
ATOM 718 C C . SER A 1 102 ? 11.751 7.874 -12.811 1.00 96.81 102 SER A C 1
ATOM 720 O O . SER A 1 102 ? 11.185 8.009 -11.728 1.00 96.81 102 SER A O 1
ATOM 722 N N . ALA A 1 103 ? 11.809 6.700 -13.448 1.00 96.62 103 ALA A N 1
ATOM 723 C CA . ALA A 1 103 ? 11.191 5.470 -12.943 1.00 96.62 103 ALA A CA 1
ATOM 724 C C . ALA A 1 103 ? 11.735 5.078 -11.555 1.00 96.62 103 ALA A C 1
ATOM 726 O O . ALA A 1 103 ? 10.974 4.764 -10.640 1.00 96.62 103 ALA A O 1
ATOM 727 N N . LEU A 1 104 ? 13.054 5.177 -11.351 1.00 96.38 104 LEU A N 1
ATOM 728 C CA . LEU A 1 104 ? 13.688 4.926 -10.055 1.00 96.38 104 LEU A CA 1
ATOM 729 C C . LEU A 1 104 ? 13.212 5.912 -8.979 1.00 96.38 104 LEU A C 1
ATOM 731 O O . LEU A 1 104 ? 12.973 5.507 -7.841 1.00 96.38 104 LEU A O 1
ATOM 735 N N . SER A 1 105 ? 13.053 7.191 -9.331 1.00 97.44 105 SER A N 1
ATOM 736 C CA . SER A 1 105 ? 12.471 8.184 -8.425 1.00 97.44 105 SER A CA 1
ATOM 737 C C . SER A 1 105 ? 11.025 7.837 -8.070 1.00 97.44 105 SER A C 1
ATOM 739 O O . SER A 1 105 ? 10.647 7.968 -6.909 1.00 97.44 105 SER A O 1
ATOM 741 N N . GLY A 1 106 ? 10.233 7.358 -9.032 1.00 95.75 106 GLY A N 1
ATOM 742 C CA . GLY A 1 106 ? 8.871 6.875 -8.798 1.00 95.75 106 GLY A CA 1
ATOM 743 C C . GLY A 1 106 ? 8.821 5.696 -7.824 1.00 95.75 106 GLY A C 1
ATOM 744 O O . GLY A 1 106 ? 8.094 5.742 -6.832 1.00 95.75 106 GLY A O 1
ATOM 745 N N . ILE A 1 107 ? 9.681 4.689 -8.019 1.00 95.50 107 ILE A N 1
ATOM 746 C CA . ILE A 1 107 ? 9.823 3.559 -7.084 1.00 95.50 107 ILE A CA 1
ATOM 747 C C . ILE A 1 107 ? 10.211 4.051 -5.684 1.00 95.50 107 ILE A C 1
ATOM 749 O O . ILE A 1 107 ? 9.677 3.570 -4.683 1.00 95.50 107 ILE A O 1
ATOM 753 N N . ALA A 1 108 ? 11.151 4.995 -5.588 1.00 97.06 108 ALA A N 1
ATOM 754 C CA . ALA A 1 108 ? 11.575 5.548 -4.306 1.00 97.06 108 ALA A CA 1
ATOM 755 C C . ALA A 1 108 ? 10.415 6.250 -3.580 1.00 97.06 108 ALA A C 1
ATOM 757 O O . ALA A 1 108 ? 10.236 6.033 -2.380 1.00 97.06 108 ALA A O 1
ATOM 758 N N . THR A 1 109 ? 9.597 7.015 -4.308 1.00 95.50 109 THR A N 1
ATOM 759 C CA . THR A 1 109 ? 8.371 7.628 -3.781 1.00 95.50 109 THR A CA 1
ATOM 760 C C . THR A 1 109 ? 7.387 6.568 -3.292 1.00 95.50 109 THR A C 1
ATOM 762 O O . THR A 1 109 ? 6.964 6.633 -2.141 1.00 95.50 109 THR A O 1
ATOM 765 N N . SER A 1 110 ? 7.097 5.535 -4.091 1.00 93.88 110 SER A N 1
ATOM 766 C CA . SER A 1 110 ? 6.183 4.460 -3.675 1.00 93.88 110 SER A CA 1
ATOM 767 C C . SER A 1 110 ? 6.685 3.728 -2.419 1.00 93.88 110 SER A C 1
ATOM 769 O O . SER A 1 110 ? 5.928 3.485 -1.480 1.00 93.88 110 SER A O 1
ATOM 771 N N . ARG A 1 111 ? 7.996 3.461 -2.314 1.00 95.00 111 ARG A N 1
ATOM 772 C CA . ARG A 1 111 ? 8.598 2.889 -1.093 1.00 95.00 111 ARG A CA 1
ATOM 773 C C . ARG A 1 111 ? 8.457 3.808 0.121 1.00 95.00 111 ARG A C 1
ATOM 775 O O . ARG A 1 111 ? 8.262 3.310 1.232 1.00 95.00 111 ARG A O 1
ATOM 782 N N . ALA A 1 112 ? 8.567 5.122 -0.067 1.00 96.62 112 ALA A N 1
ATOM 783 C CA . ALA A 1 112 ? 8.367 6.094 1.001 1.00 96.62 112 ALA A CA 1
ATOM 784 C C . ALA A 1 112 ? 6.902 6.124 1.472 1.00 96.62 112 ALA A C 1
ATOM 786 O O . ALA A 1 112 ? 6.658 6.154 2.678 1.00 96.62 112 ALA A O 1
ATOM 787 N N . GLU A 1 113 ? 5.938 6.041 0.553 1.00 94.25 113 GLU A N 1
ATOM 788 C CA . GLU A 1 113 ? 4.506 5.963 0.871 1.00 94.25 113 GLU A CA 1
ATOM 789 C C . GLU A 1 113 ? 4.157 4.689 1.648 1.00 94.25 113 GLU A C 1
ATOM 791 O O . GLU A 1 113 ? 3.480 4.764 2.676 1.00 94.25 113 GLU A O 1
ATOM 796 N N . ILE A 1 114 ? 4.700 3.536 1.240 1.00 95.12 114 ILE A N 1
ATOM 797 C CA . ILE A 1 114 ? 4.569 2.276 1.987 1.00 95.12 114 ILE A CA 1
ATOM 798 C C . ILE A 1 114 ? 5.161 2.423 3.395 1.00 95.12 114 ILE A C 1
ATOM 800 O O . ILE A 1 114 ? 4.525 2.047 4.380 1.00 95.12 114 ILE A O 1
ATOM 804 N N . GLY A 1 115 ? 6.351 3.020 3.515 1.00 96.81 115 GLY A N 1
ATOM 805 C CA . GLY A 1 115 ? 6.992 3.299 4.803 1.00 96.81 115 GLY A CA 1
ATOM 806 C C . GLY A 1 115 ? 6.145 4.184 5.720 1.00 96.81 115 GLY A C 1
ATOM 807 O O . GLY A 1 115 ? 5.951 3.869 6.896 1.00 96.81 115 GLY A O 1
ATOM 808 N N . ALA A 1 116 ? 5.585 5.267 5.179 1.00 95.94 116 ALA A N 1
ATOM 809 C CA . ALA A 1 116 ? 4.674 6.141 5.909 1.00 95.94 116 ALA A CA 1
ATOM 810 C C . ALA A 1 116 ? 3.397 5.398 6.338 1.00 95.94 116 ALA A C 1
ATOM 812 O O . ALA A 1 116 ? 2.950 5.547 7.478 1.00 95.94 116 ALA A O 1
ATOM 813 N N . GLY A 1 117 ? 2.846 4.555 5.460 1.00 95.31 117 GLY A N 1
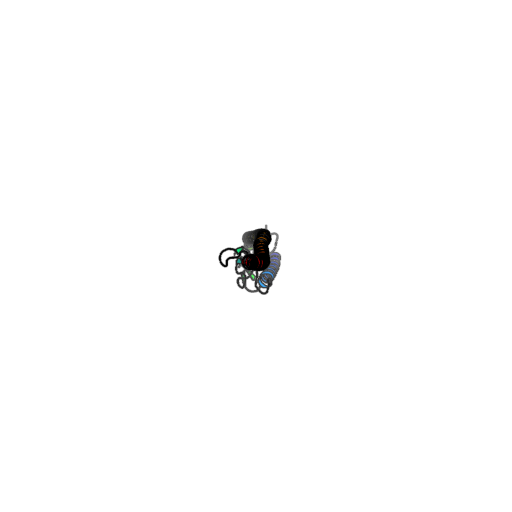ATOM 814 C CA . GLY A 1 117 ? 1.721 3.670 5.755 1.00 95.31 117 GLY A CA 1
ATOM 815 C C . GLY A 1 117 ? 2.004 2.726 6.925 1.00 95.31 117 GLY A C 1
ATOM 816 O O . GLY A 1 117 ? 1.216 2.677 7.868 1.00 95.31 117 GLY A O 1
ATOM 817 N N . MET A 1 118 ? 3.160 2.051 6.923 1.00 95.38 118 MET A N 1
ATOM 818 C CA . MET A 1 118 ? 3.590 1.171 8.020 1.00 95.38 118 MET A CA 1
ATOM 819 C C . MET A 1 118 ? 3.677 1.916 9.359 1.00 95.38 118 MET A C 1
ATOM 821 O O . MET A 1 118 ? 3.161 1.434 10.365 1.00 95.38 118 MET A O 1
ATOM 825 N N . ASN A 1 119 ? 4.255 3.120 9.376 1.00 96.62 119 ASN A N 1
ATOM 826 C CA . ASN A 1 119 ? 4.347 3.933 10.594 1.00 96.62 119 ASN A CA 1
ATOM 827 C C . ASN A 1 119 ? 2.967 4.335 11.136 1.00 96.62 119 ASN A C 1
ATOM 829 O O . ASN A 1 119 ? 2.724 4.297 12.347 1.00 96.62 119 ASN A O 1
ATOM 833 N N . ARG A 1 120 ? 2.043 4.703 10.239 1.00 95.12 120 ARG A N 1
ATOM 834 C CA . ARG A 1 120 ? 0.660 5.032 10.606 1.00 95.12 120 ARG A CA 1
ATOM 835 C C . ARG A 1 120 ? -0.080 3.817 11.151 1.00 95.12 120 ARG A C 1
ATOM 837 O O . ARG A 1 120 ? -0.757 3.948 12.165 1.00 95.12 120 ARG A O 1
ATOM 844 N N . LEU A 1 121 ? 0.078 2.650 10.526 1.00 95.19 121 LEU A N 1
ATOM 845 C CA . LEU A 1 121 ? -0.506 1.395 11.006 1.00 95.19 121 LEU A CA 1
ATOM 846 C C . LEU A 1 121 ? 0.037 1.023 12.387 1.00 95.19 121 LEU A C 1
ATOM 848 O O . LEU A 1 121 ? -0.746 0.718 13.280 1.00 95.19 121 LEU A O 1
ATOM 852 N N . GLN A 1 122 ? 1.349 1.134 12.606 1.00 96.00 122 GLN A N 1
ATOM 853 C CA . GLN A 1 122 ? 1.954 0.863 13.911 1.00 96.00 122 GLN A CA 1
ATOM 854 C C . GLN A 1 12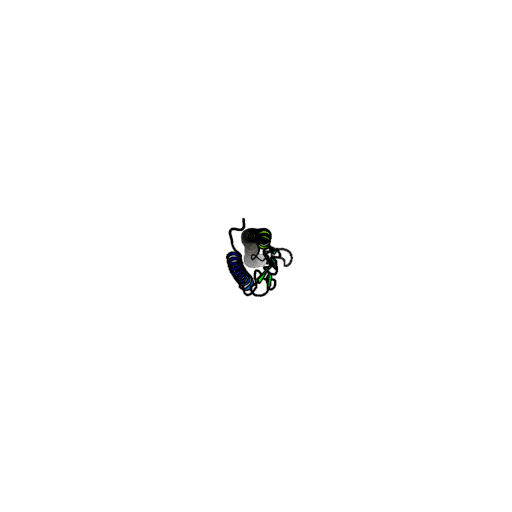2 ? 1.422 1.806 14.998 1.00 96.00 122 GLN A C 1
ATOM 856 O O . GLN A 1 122 ? 1.148 1.374 16.117 1.00 96.00 122 GLN A O 1
ATOM 861 N N . SER A 1 123 ? 1.236 3.084 14.663 1.00 95.31 123 SER A N 1
ATOM 862 C CA . SER A 1 123 ? 0.651 4.069 15.578 1.00 95.31 123 SER A CA 1
ATOM 863 C C . SER A 1 123 ? -0.823 3.771 15.866 1.00 95.31 123 SER A C 1
ATOM 865 O O . SER A 1 123 ? -1.243 3.828 17.020 1.00 95.31 123 SER A O 1
ATOM 867 N N . ALA A 1 124 ? -1.597 3.399 14.842 1.00 92.94 124 ALA A N 1
ATOM 868 C CA . ALA A 1 124 ? -2.990 2.994 15.000 1.00 92.94 124 ALA A CA 1
ATOM 869 C C . ALA A 1 124 ? -3.115 1.770 15.916 1.00 92.94 124 ALA A C 1
ATOM 871 O O . ALA A 1 124 ? -3.943 1.783 16.820 1.00 92.94 124 ALA A O 1
ATOM 872 N N . VAL A 1 125 ? -2.248 0.762 15.763 1.00 93.88 125 VAL A N 1
ATOM 873 C CA . VAL A 1 125 ? -2.207 -0.410 16.655 1.00 93.88 125 VAL A CA 1
ATOM 874 C C . VAL A 1 125 ? -2.005 0.009 18.112 1.00 93.88 125 VAL A C 1
ATOM 876 O O . VAL A 1 125 ? -2.765 -0.428 18.974 1.00 93.88 125 VAL A O 1
ATOM 879 N N . THR A 1 126 ? -1.043 0.890 18.397 1.00 95.50 126 THR A N 1
ATOM 880 C CA . THR A 1 126 ? -0.790 1.364 19.768 1.00 95.50 126 THR A CA 1
ATOM 881 C C . THR A 1 126 ? -1.998 2.103 20.353 1.00 95.50 126 THR A C 1
ATOM 883 O O . THR A 1 126 ? -2.363 1.878 21.508 1.00 95.50 126 THR A O 1
ATOM 886 N N . VAL A 1 127 ? -2.652 2.961 19.561 1.00 91.94 127 VAL A N 1
ATOM 887 C CA . VAL A 1 127 ? -3.857 3.691 19.993 1.00 91.94 127 VAL A CA 1
ATOM 888 C C . VAL A 1 127 ? -5.017 2.731 20.260 1.00 91.94 127 VAL A C 1
ATOM 890 O O . VAL A 1 127 ? -5.653 2.821 21.309 1.00 91.94 127 VAL A O 1
ATOM 893 N N . LEU A 1 128 ? -5.262 1.777 19.358 1.00 91.62 128 LEU A N 1
ATOM 894 C CA . LEU A 1 128 ? -6.337 0.793 19.492 1.00 91.62 128 LEU A CA 1
ATOM 895 C C . LEU A 1 128 ? -6.133 -0.123 20.703 1.00 91.62 128 LEU A C 1
ATOM 897 O O . LEU A 1 128 ? -7.091 -0.427 21.410 1.00 91.62 128 LEU A O 1
ATOM 901 N N . GLN A 1 129 ? -4.893 -0.520 20.994 1.00 94.38 129 GLN A N 1
ATOM 902 C CA . GLN A 1 129 ? -4.571 -1.290 22.197 1.00 94.38 129 GLN A CA 1
ATOM 903 C C . GLN A 1 129 ? -4.885 -0.502 23.474 1.00 94.38 129 GLN A C 1
ATOM 905 O O . GLN A 1 129 ? -5.541 -1.030 24.374 1.00 94.38 129 GLN A O 1
ATOM 910 N N . ALA A 1 130 ? -4.485 0.772 23.543 1.00 95.12 130 ALA A N 1
ATOM 911 C CA . ALA A 1 130 ? -4.799 1.629 24.685 1.00 95.12 130 ALA A CA 1
ATOM 912 C C . ALA A 1 130 ? -6.316 1.837 24.844 1.00 95.12 130 ALA A C 1
ATOM 914 O O . ALA A 1 130 ? -6.849 1.733 25.950 1.00 95.12 130 ALA A O 1
ATOM 915 N N . GLN A 1 131 ? -7.029 2.070 23.739 1.00 92.38 131 GLN A N 1
ATOM 916 C CA . GLN A 1 131 ? -8.484 2.204 23.740 1.00 92.38 131 GLN A CA 1
ATOM 917 C C . GLN A 1 131 ? -9.174 0.915 24.205 1.00 92.38 131 GLN A C 1
ATOM 919 O O . GLN A 1 131 ? -10.105 0.987 25.007 1.00 92.38 131 GLN A O 1
ATOM 924 N N . SER A 1 132 ? -8.699 -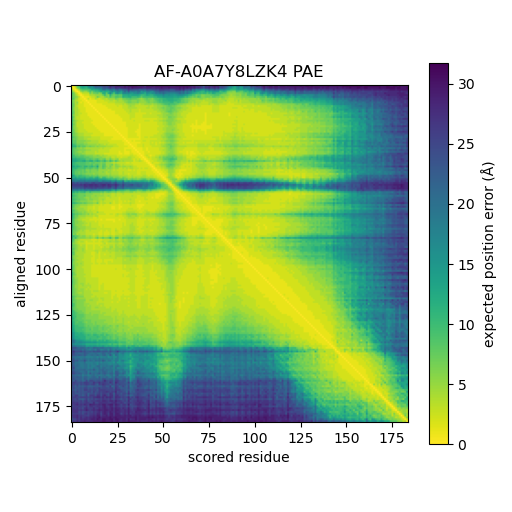0.255 23.768 1.00 92.69 132 SER A N 1
ATOM 925 C CA . SER A 1 132 ? -9.217 -1.554 24.208 1.00 92.69 132 SER A CA 1
ATOM 926 C C . SER A 1 132 ? -9.058 -1.743 25.718 1.00 92.69 132 SER A C 1
ATOM 928 O O . SER A 1 132 ? -10.018 -2.125 26.383 1.00 92.69 132 SER A O 1
ATOM 930 N N . ILE A 1 133 ? -7.881 -1.435 26.276 1.00 95.25 133 ILE A N 1
ATOM 931 C CA . ILE A 1 133 ? -7.614 -1.554 27.721 1.00 95.25 133 ILE A CA 1
ATOM 932 C C . ILE A 1 133 ? -8.507 -0.600 28.523 1.00 95.25 133 ILE A C 1
ATOM 934 O O . ILE A 1 133 ? -9.115 -1.001 29.518 1.00 95.25 133 ILE A O 1
ATOM 938 N N . ASN A 1 134 ? -8.627 0.654 28.080 1.00 94.38 134 ASN A N 1
ATOM 939 C CA . ASN A 1 134 ? -9.453 1.653 28.757 1.00 94.38 134 ASN A CA 1
ATOM 940 C C . ASN A 1 134 ? -10.942 1.292 28.705 1.00 94.38 134 ASN A C 1
ATOM 942 O O . ASN A 1 134 ? -11.637 1.416 29.711 1.00 94.38 134 ASN A O 1
ATOM 946 N N . THR A 1 135 ? -11.424 0.803 27.559 1.00 94.00 135 THR A N 1
ATOM 947 C CA . THR A 1 135 ? -12.825 0.387 27.387 1.00 94.00 135 THR A CA 1
ATOM 948 C C . THR A 1 135 ? -13.141 -0.832 28.247 1.00 94.00 135 THR A C 1
ATOM 950 O O . THR A 1 135 ? -14.144 -0.831 28.954 1.00 94.00 135 THR A O 1
ATOM 953 N N . GLN A 1 136 ? -12.257 -1.833 28.270 1.00 95.00 136 GLN A N 1
ATOM 954 C CA . GLN A 1 136 ? -12.413 -3.012 29.123 1.00 95.00 136 GLN A CA 1
ATOM 955 C C . GLN A 1 136 ? -12.389 -2.650 30.616 1.00 95.00 136 GLN A C 1
ATOM 957 O O . GLN A 1 136 ? -13.173 -3.184 31.398 1.00 95.00 136 GLN A O 1
ATOM 962 N N . SER A 1 137 ? -11.531 -1.708 31.016 1.00 95.50 137 SER A N 1
ATOM 963 C CA . SER A 1 137 ? -11.475 -1.217 32.399 1.00 95.50 137 SER A CA 1
ATOM 964 C C . SER A 1 137 ? -12.758 -0.479 32.788 1.00 95.50 137 SER A C 1
ATOM 966 O O . SER A 1 137 ? -13.303 -0.715 33.865 1.00 95.50 137 SER A O 1
ATOM 968 N N . ALA A 1 138 ? -13.276 0.380 31.904 1.00 94.50 138 ALA A N 1
ATOM 969 C CA . ALA A 1 138 ? -14.545 1.069 32.118 1.00 94.50 138 ALA A CA 1
ATOM 970 C C . ALA A 1 138 ? -15.722 0.082 32.205 1.00 94.50 138 ALA A C 1
ATOM 972 O O . ALA A 1 138 ? -16.569 0.222 33.086 1.00 94.50 138 ALA A O 1
ATOM 973 N N . GLU A 1 139 ? -15.749 -0.944 31.347 1.00 94.19 139 GLU A N 1
ATOM 974 C CA . GLU A 1 139 ? -16.745 -2.016 31.417 1.00 94.19 139 GLU A CA 1
ATOM 975 C C . GLU A 1 139 ? -16.677 -2.751 32.763 1.00 94.19 139 GLU A C 1
ATOM 977 O O . GLU A 1 139 ? -17.716 -2.942 33.396 1.00 94.19 139 GLU A O 1
ATOM 982 N N . SER A 1 140 ? -15.476 -3.116 33.233 1.00 95.38 140 SER A N 1
ATOM 983 C CA . SER A 1 140 ? -15.293 -3.782 34.531 1.00 95.38 140 SER A CA 1
ATOM 984 C C . SER A 1 140 ? -15.860 -2.942 35.669 1.00 95.38 140 SER A C 1
ATOM 986 O O . SER A 1 140 ? -16.660 -3.445 36.447 1.00 95.38 140 SER A O 1
ATOM 988 N N . VAL A 1 141 ? -15.532 -1.646 35.728 1.00 93.50 141 VAL A N 1
ATOM 989 C CA . VAL A 1 141 ? -16.037 -0.747 36.779 1.00 93.50 141 VAL A CA 1
ATOM 990 C C . VAL A 1 141 ? -17.564 -0.670 36.767 1.00 93.50 141 VAL A C 1
ATOM 992 O O . VAL A 1 141 ? -18.187 -0.725 37.825 1.00 93.50 141 VAL A O 1
ATOM 995 N N . ILE A 1 142 ? -18.179 -0.571 35.585 1.00 90.19 142 ILE A N 1
ATOM 996 C CA . ILE A 1 142 ? -19.642 -0.527 35.460 1.00 90.19 142 ILE A CA 1
ATOM 997 C C . ILE A 1 142 ? -20.264 -1.854 35.919 1.00 90.19 142 ILE A C 1
ATOM 999 O O . ILE A 1 142 ? -21.240 -1.852 36.670 1.00 90.19 142 ILE A O 1
ATOM 1003 N N . ARG A 1 143 ? -19.707 -2.996 35.497 1.00 92.00 143 ARG A N 1
ATOM 1004 C CA . ARG A 1 143 ? -20.231 -4.320 35.868 1.00 92.00 143 ARG A CA 1
ATOM 1005 C C . ARG A 1 143 ? -20.048 -4.607 37.356 1.00 92.00 143 ARG A C 1
ATOM 1007 O O . ARG A 1 143 ? -20.992 -5.081 37.983 1.00 92.00 143 ARG A O 1
ATOM 1014 N N . ASP A 1 144 ? -18.900 -4.262 37.928 1.00 92.38 144 ASP A N 1
ATOM 1015 C CA . ASP A 1 144 ? -18.600 -4.466 39.346 1.00 92.38 144 ASP A CA 1
ATOM 1016 C C . ASP A 1 144 ? -19.470 -3.574 40.247 1.00 92.38 144 ASP A C 1
ATOM 1018 O O . ASP A 1 144 ? -19.981 -4.045 41.265 1.00 92.38 144 ASP A O 1
ATOM 1022 N N . ALA A 1 145 ? -19.718 -2.315 39.859 1.00 84.50 145 ALA A N 1
ATOM 1023 C CA . ALA A 1 145 ? -20.625 -1.422 40.583 1.00 84.50 145 ALA A CA 1
ATOM 1024 C C . ALA A 1 145 ? -22.067 -1.957 40.606 1.00 84.50 145 ALA A C 1
ATOM 1026 O O . ALA A 1 145 ? -22.689 -1.997 41.668 1.00 84.50 145 ALA A O 1
ATOM 1027 N N . ASN A 1 146 ? -22.568 -2.440 39.465 1.00 85.25 146 ASN A N 1
ATOM 1028 C CA . ASN A 1 146 ? -23.907 -3.027 39.379 1.00 85.25 146 ASN A CA 1
ATOM 1029 C C . ASN A 1 146 ? -24.037 -4.290 40.249 1.00 85.25 146 ASN A C 1
ATOM 1031 O O . ASN A 1 146 ? -25.061 -4.492 40.898 1.00 85.25 146 ASN A O 1
ATOM 1035 N N . VAL A 1 147 ? -22.999 -5.134 40.302 1.00 88.56 147 VAL A N 1
ATOM 1036 C CA . VAL A 1 147 ? -22.987 -6.320 41.177 1.00 88.56 147 VAL A CA 1
ATOM 1037 C C . VAL A 1 147 ? -22.975 -5.912 42.650 1.00 88.56 147 VAL A C 1
ATOM 1039 O O . VAL A 1 147 ? -23.728 -6.475 43.443 1.00 88.56 147 VAL A O 1
ATOM 1042 N N . ALA A 1 148 ? -22.157 -4.930 43.033 1.00 88.69 148 ALA A N 1
ATOM 1043 C CA . ALA A 1 148 ? -22.106 -4.442 44.409 1.00 88.69 148 ALA A CA 1
ATOM 1044 C C . ALA A 1 148 ? -23.453 -3.852 44.868 1.00 88.69 148 ALA A C 1
ATOM 1046 O O . ALA A 1 148 ? -23.892 -4.130 45.986 1.00 88.69 148 ALA A O 1
ATOM 1047 N N . GLU A 1 149 ? -24.129 -3.083 44.008 1.00 91.75 149 GLU A N 1
ATOM 1048 C CA . GLU A 1 149 ? -25.460 -2.533 44.285 1.00 91.75 149 GLU A CA 1
ATOM 1049 C C . GLU A 1 149 ? -26.516 -3.637 44.447 1.00 91.75 149 GLU A C 1
ATOM 1051 O O . GLU A 1 149 ? -27.276 -3.627 45.419 1.00 91.75 149 GLU A O 1
ATOM 1056 N N . GLU A 1 150 ? -26.526 -4.636 43.561 1.00 88.94 150 GLU A N 1
ATOM 1057 C CA . GLU A 1 150 ? -27.469 -5.757 43.640 1.00 88.94 150 GLU A CA 1
ATOM 1058 C C . GLU A 1 150 ? -27.253 -6.596 44.909 1.00 88.94 150 GLU A C 1
ATOM 1060 O O . GLU A 1 150 ? -28.208 -6.958 45.599 1.00 88.94 150 GLU A O 1
ATOM 1065 N N . VAL A 1 151 ? -25.996 -6.843 45.291 1.00 91.75 151 VAL A N 1
ATOM 1066 C CA . VAL A 1 151 ? -25.657 -7.543 46.540 1.00 91.75 151 VAL A CA 1
ATOM 1067 C C . VAL A 1 151 ? -26.070 -6.725 47.769 1.00 91.75 151 VAL A C 1
ATOM 1069 O O . VAL A 1 151 ? -26.590 -7.289 48.738 1.00 91.75 151 VAL A O 1
ATOM 1072 N N . ALA A 1 152 ? -25.892 -5.401 47.748 1.00 93.56 152 ALA A N 1
ATOM 1073 C CA . ALA A 1 152 ? -26.339 -4.523 48.827 1.00 93.56 152 ALA A CA 1
ATOM 1074 C C . ALA A 1 152 ? -27.871 -4.528 48.965 1.00 93.56 152 ALA A C 1
ATOM 1076 O O . ALA A 1 152 ? -28.391 -4.637 50.080 1.00 93.56 152 ALA A O 1
ATOM 1077 N N . ASN A 1 153 ? -28.597 -4.483 47.845 1.00 93.31 153 ASN A N 1
ATOM 1078 C CA . ASN A 1 153 ? -30.055 -4.579 47.820 1.00 93.31 153 ASN A CA 1
ATOM 1079 C C . ASN A 1 153 ? -30.542 -5.942 48.323 1.00 93.31 153 ASN A C 1
ATOM 1081 O O . ASN A 1 153 ? -31.403 -5.989 49.203 1.00 93.31 153 ASN A O 1
ATOM 1085 N N . LEU A 1 154 ? -29.949 -7.044 47.855 1.00 94.12 154 LEU A N 1
ATOM 1086 C CA . LEU A 1 154 ? -30.242 -8.392 48.347 1.00 94.12 154 LEU A CA 1
ATOM 1087 C C . LEU A 1 154 ? -30.044 -8.487 49.866 1.00 94.12 154 LEU A C 1
ATOM 1089 O O . LEU A 1 154 ? -30.928 -8.963 50.580 1.00 94.12 154 LEU A O 1
ATOM 1093 N N . THR A 1 155 ? -28.920 -7.974 50.370 1.00 94.12 155 THR A N 1
ATOM 1094 C CA . THR A 1 155 ? -28.608 -7.963 51.807 1.00 94.12 155 THR A CA 1
ATOM 1095 C C . THR A 1 155 ? -29.624 -7.124 52.587 1.00 94.12 155 THR A C 1
ATOM 1097 O O . THR A 1 155 ? -30.141 -7.564 53.614 1.00 94.12 155 THR A O 1
ATOM 1100 N N . LYS A 1 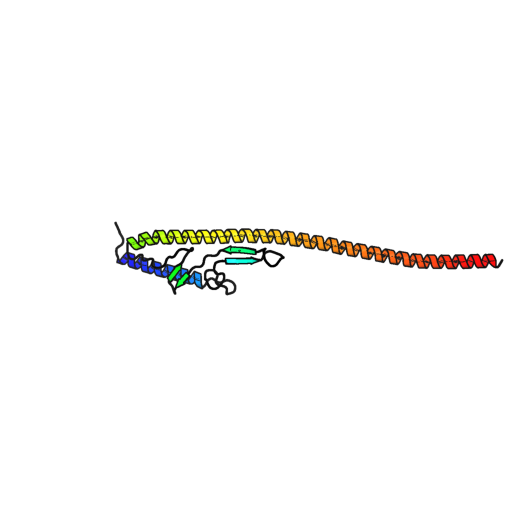156 ? -29.989 -5.937 52.083 1.00 93.56 156 LYS A N 1
ATOM 1101 C CA . LYS A 1 156 ? -31.031 -5.084 52.673 1.00 93.56 156 LYS A CA 1
ATOM 1102 C C . LYS A 1 156 ? -32.375 -5.809 52.748 1.00 93.56 156 LYS A C 1
ATOM 1104 O O . LYS A 1 156 ? -33.027 -5.762 53.791 1.00 93.56 156 LYS A O 1
ATOM 1109 N N . PHE A 1 157 ? -32.789 -6.495 51.683 1.00 94.94 157 PHE A N 1
ATOM 1110 C CA . PHE A 1 157 ? -34.035 -7.264 51.673 1.00 94.94 157 PHE A CA 1
ATOM 1111 C C . PHE A 1 157 ? -33.996 -8.447 52.646 1.00 94.94 157 PHE A C 1
ATOM 1113 O O . PHE A 1 157 ? -34.984 -8.686 53.337 1.00 94.94 157 PHE A O 1
ATOM 1120 N N . GLN A 1 158 ? -32.861 -9.137 52.777 1.00 92.88 158 GLN A N 1
ATOM 1121 C CA . GLN A 1 158 ? -32.682 -10.204 53.768 1.00 92.88 158 GLN A CA 1
ATOM 1122 C C . GLN A 1 158 ? -32.780 -9.681 55.210 1.00 92.88 158 GLN A C 1
ATOM 1124 O O . GLN A 1 158 ? -33.475 -10.282 56.033 1.00 92.88 158 GLN A O 1
ATOM 1129 N N . ILE A 1 159 ? -32.154 -8.536 55.511 1.00 90.31 159 ILE A N 1
ATOM 1130 C CA . ILE A 1 159 ? -32.241 -7.891 56.831 1.00 90.31 159 ILE A CA 1
ATOM 1131 C C . ILE A 1 159 ? -33.675 -7.442 57.119 1.00 90.31 159 ILE A C 1
ATOM 1133 O O . ILE A 1 159 ? -34.177 -7.678 58.218 1.00 90.31 159 ILE A O 1
ATOM 1137 N N . LEU A 1 160 ? -34.362 -6.827 56.150 1.00 91.25 160 LEU A N 1
ATOM 1138 C CA . LEU A 1 160 ? -35.766 -6.430 56.294 1.00 91.25 160 LEU A CA 1
ATOM 1139 C C . LEU A 1 160 ? -36.679 -7.640 56.511 1.00 91.25 160 LEU A C 1
ATOM 1141 O O . LEU A 1 160 ? -37.575 -7.569 57.347 1.00 91.25 160 LEU A O 1
ATOM 1145 N N . ALA A 1 161 ? -36.439 -8.753 55.817 1.00 91.69 161 ALA A N 1
ATOM 1146 C CA . ALA A 1 161 ? -37.203 -9.982 55.999 1.00 91.69 161 ALA A CA 1
ATOM 1147 C C . ALA A 1 161 ? -37.015 -10.568 57.409 1.00 91.69 161 ALA A C 1
ATOM 1149 O O . ALA A 1 161 ? -38.002 -10.845 58.089 1.00 91.69 161 ALA A O 1
ATOM 1150 N N . GLN A 1 162 ? -35.773 -10.692 57.897 1.00 89.00 162 GLN A N 1
ATOM 1151 C CA . GLN A 1 162 ? -35.512 -11.138 59.274 1.00 89.00 162 GLN A CA 1
ATOM 1152 C C . GLN A 1 162 ? -36.083 -10.171 60.317 1.00 89.00 162 GLN A C 1
ATOM 1154 O O . GLN A 1 162 ? -36.704 -10.607 61.285 1.00 89.00 162 GLN A O 1
ATOM 1159 N N . SER A 1 163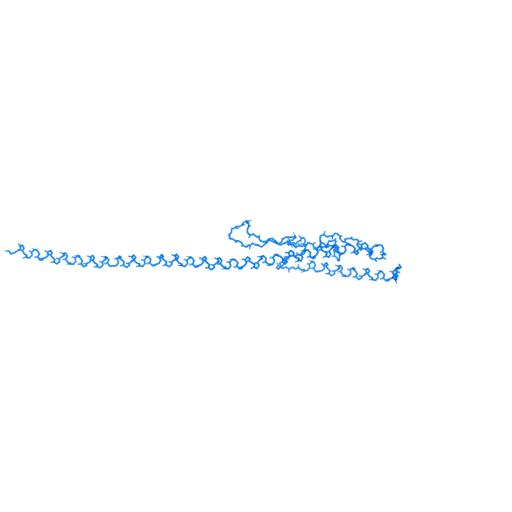 ? -35.926 -8.863 60.103 1.00 86.75 163 SER A N 1
ATOM 1160 C CA . SER A 1 163 ? -36.455 -7.830 61.001 1.00 86.75 163 SER A CA 1
ATOM 1161 C C . SER A 1 163 ? -37.982 -7.829 61.021 1.00 86.75 163 SER A C 1
ATOM 1163 O O . SER A 1 163 ? -38.575 -7.667 62.080 1.00 86.75 163 SER A O 1
ATOM 1165 N N . GLY A 1 164 ? -38.631 -8.062 59.877 1.00 87.06 164 GLY A N 1
ATOM 1166 C CA . GLY A 1 164 ? -40.080 -8.210 59.764 1.00 87.06 164 GLY A CA 1
ATOM 1167 C C . GLY A 1 164 ? -40.601 -9.436 60.513 1.00 87.06 164 GLY A C 1
ATOM 1168 O O . GLY A 1 164 ? -41.584 -9.328 61.242 1.00 87.06 164 GLY A O 1
ATOM 1169 N N . ILE A 1 165 ? -39.909 -10.578 60.415 1.00 84.06 165 ILE A N 1
ATOM 1170 C CA . ILE A 1 165 ? -40.234 -11.790 61.187 1.00 84.06 165 ILE A CA 1
ATOM 1171 C C . ILE A 1 165 ? -40.060 -11.538 62.693 1.00 84.06 165 ILE A C 1
ATOM 1173 O O . ILE A 1 165 ? -40.936 -11.894 63.480 1.00 84.06 165 ILE A O 1
ATOM 1177 N N . ALA A 1 166 ? -38.968 -10.889 63.105 1.00 81.19 166 ALA A N 1
ATOM 1178 C CA . ALA A 1 166 ? -38.721 -10.550 64.505 1.00 81.19 166 ALA A CA 1
ATOM 1179 C C . ALA A 1 166 ? -39.740 -9.532 65.050 1.00 81.19 166 ALA A C 1
ATOM 1181 O O . ALA A 1 166 ? -40.253 -9.703 66.154 1.00 81.19 166 ALA A O 1
ATOM 1182 N N . ALA A 1 167 ? -40.091 -8.507 64.269 1.00 83.25 167 ALA A N 1
ATOM 1183 C CA . ALA A 1 167 ? -41.121 -7.534 64.620 1.00 83.25 167 ALA A CA 1
ATOM 1184 C C . ALA A 1 167 ? -42.506 -8.189 64.729 1.00 83.25 167 ALA A C 1
ATOM 1186 O O . ALA A 1 167 ? -43.248 -7.889 65.663 1.00 83.25 167 ALA A O 1
ATOM 1187 N N . LEU A 1 168 ? -42.837 -9.128 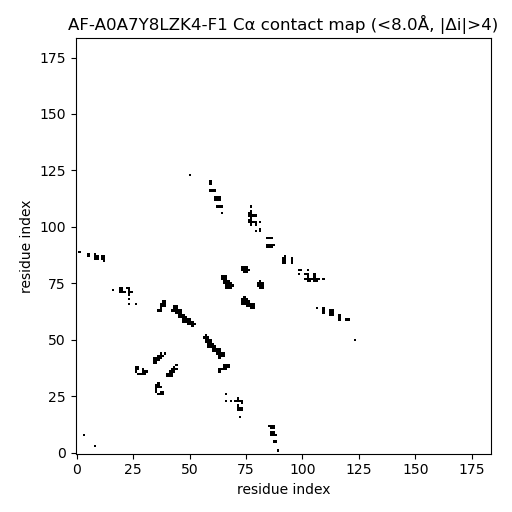63.834 1.00 78.25 168 LEU A N 1
ATOM 1188 C CA . LEU A 1 168 ? -44.062 -9.925 63.910 1.00 78.25 168 LEU A CA 1
ATOM 1189 C C . LEU A 1 168 ? -44.085 -10.794 65.178 1.00 78.25 168 LEU A C 1
ATOM 1191 O O . LEU A 1 168 ? -45.092 -10.833 65.884 1.00 78.25 168 LEU A O 1
ATOM 1195 N N . ALA A 1 169 ? -42.967 -11.443 65.513 1.00 76.50 169 ALA A N 1
ATOM 1196 C CA . ALA A 1 169 ? -42.831 -12.216 66.746 1.00 76.50 169 ALA A CA 1
ATOM 1197 C C . ALA A 1 169 ? -42.980 -11.333 68.001 1.00 76.50 169 ALA A C 1
ATOM 1199 O O . ALA A 1 169 ? -43.683 -11.709 68.944 1.00 76.50 169 ALA A O 1
ATOM 1200 N N . GLN A 1 170 ? -42.393 -10.131 68.001 1.00 80.81 170 GLN A N 1
ATOM 1201 C CA . GLN A 1 170 ? -42.523 -9.160 69.090 1.00 80.81 170 GLN A CA 1
ATOM 1202 C C . GLN A 1 170 ? -43.960 -8.630 69.225 1.00 80.81 170 GLN A C 1
ATOM 1204 O O . GLN A 1 170 ? -44.480 -8.538 70.337 1.00 80.81 170 GLN A O 1
ATOM 1209 N N . ALA A 1 171 ? -44.632 -8.320 68.111 1.00 78.25 171 ALA A N 1
ATOM 1210 C CA . ALA A 1 171 ? -46.024 -7.871 68.100 1.00 78.25 171 ALA A CA 1
ATOM 1211 C C . ALA A 1 171 ? -46.982 -8.956 68.619 1.00 78.25 171 ALA A C 1
ATOM 1213 O O . ALA A 1 171 ? -47.871 -8.659 69.422 1.00 78.25 171 ALA A O 1
ATOM 1214 N N . ASN A 1 172 ? -46.764 -10.218 68.237 1.00 72.75 172 ASN A N 1
ATOM 1215 C CA . ASN A 1 172 ? -47.524 -11.358 68.759 1.00 72.75 172 ASN A CA 1
ATOM 1216 C C . ASN A 1 172 ? -47.302 -11.554 70.269 1.00 72.75 172 ASN A C 1
ATOM 1218 O O . ASN A 1 172 ? -48.255 -11.774 71.020 1.00 72.75 172 ASN A O 1
ATOM 1222 N N . SER A 1 173 ? -46.061 -11.410 70.737 1.00 76.94 173 SER A N 1
ATOM 1223 C CA . SER A 1 173 ? -45.713 -11.551 72.158 1.00 76.94 173 SER A CA 1
ATOM 1224 C C . SER A 1 173 ? -46.350 -10.451 73.018 1.00 76.94 173 SER A C 1
ATOM 1226 O O . SER A 1 173 ? -46.974 -10.741 74.040 1.00 76.94 173 SER A O 1
ATOM 1228 N N . ASN A 1 174 ? -46.284 -9.192 72.569 1.00 73.44 174 ASN A N 1
ATOM 1229 C CA . ASN A 1 174 ? -46.918 -8.059 73.248 1.00 73.44 174 ASN A CA 1
ATOM 1230 C C . ASN A 1 174 ? -48.454 -8.149 73.232 1.00 73.44 174 ASN A C 1
ATOM 1232 O O . ASN A 1 174 ? -49.086 -7.856 74.245 1.00 73.44 174 ASN A O 1
ATOM 1236 N N . SER A 1 175 ? -49.064 -8.595 72.126 1.00 72.38 175 SER A N 1
ATOM 1237 C CA . SER A 1 175 ? -50.527 -8.759 72.032 1.00 72.38 175 SER A CA 1
ATOM 1238 C C . SER A 1 175 ? -51.057 -9.794 73.029 1.00 72.38 175 SER A C 1
ATOM 1240 O O . SER A 1 175 ? -52.098 -9.589 73.651 1.00 72.38 175 SER A O 1
ATOM 1242 N N . THR A 1 176 ? -50.309 -10.879 73.243 1.00 68.56 176 THR A N 1
ATOM 1243 C CA . THR A 1 176 ? -50.663 -11.924 74.217 1.00 68.56 176 THR A CA 1
ATOM 1244 C C . THR A 1 176 ? -50.537 -11.416 75.661 1.00 68.56 176 THR A C 1
ATOM 1246 O O . THR A 1 176 ? -51.394 -11.694 76.499 1.00 68.56 176 THR A O 1
ATOM 1249 N N . LEU A 1 177 ? -49.512 -10.603 75.944 1.00 69.44 177 LEU A N 1
ATOM 1250 C CA . LEU A 1 177 ? -49.311 -9.938 77.237 1.00 69.44 177 LEU A CA 1
ATOM 1251 C C . LEU A 1 177 ? -50.438 -8.949 77.564 1.00 69.44 177 LEU A C 1
ATOM 1253 O O . LEU A 1 177 ? -50.960 -8.959 78.677 1.00 69.44 177 LEU A O 1
ATOM 1257 N N . VAL A 1 178 ? -50.870 -8.146 76.589 1.00 63.59 178 VAL A N 1
ATOM 1258 C CA . VAL A 1 178 ? -52.009 -7.229 76.757 1.00 63.59 178 VAL A CA 1
ATOM 1259 C C . VAL A 1 178 ? -53.307 -7.999 76.996 1.00 63.59 178 VAL A C 1
ATOM 1261 O O . VAL A 1 178 ? -54.067 -7.645 77.894 1.00 63.59 178 VAL A O 1
ATOM 1264 N N . LEU A 1 179 ? -53.545 -9.093 76.267 1.00 62.22 179 LEU A N 1
ATOM 1265 C CA . LEU A 1 179 ? -54.722 -9.932 76.497 1.00 62.22 179 LEU A CA 1
ATOM 1266 C C . LEU A 1 179 ? -54.710 -10.561 77.902 1.00 62.22 179 LEU A C 1
ATOM 1268 O O . LEU A 1 179 ? -55.749 -10.618 78.554 1.00 62.22 179 LEU A O 1
ATOM 1272 N N . SER A 1 180 ? -53.536 -10.954 78.407 1.00 62.31 180 SER A N 1
ATOM 1273 C CA . SER A 1 180 ? -53.384 -11.473 79.775 1.00 62.31 180 SER A CA 1
ATOM 1274 C C . SER A 1 180 ? -53.617 -10.419 80.870 1.00 62.31 180 SER A C 1
ATOM 1276 O O . SER A 1 180 ? -54.051 -10.766 81.966 1.00 62.31 180 SER A O 1
ATOM 1278 N N . LEU A 1 181 ? -53.373 -9.136 80.574 1.00 58.25 181 LEU A N 1
ATOM 1279 C CA . LEU A 1 181 ? -53.651 -8.002 81.465 1.00 58.25 181 LEU A CA 1
ATOM 1280 C C . LEU A 1 181 ? -55.121 -7.556 81.426 1.00 58.25 181 LEU A C 1
ATOM 1282 O O . LEU A 1 181 ? -55.581 -6.973 82.396 1.00 58.25 181 LEU A O 1
ATOM 1286 N N . LEU A 1 182 ? -55.850 -7.833 80.340 1.00 56.25 182 LEU A N 1
ATOM 1287 C CA . LEU A 1 182 ? -57.294 -7.574 80.217 1.00 56.25 182 LEU A CA 1
ATOM 1288 C C . LEU A 1 182 ? -58.173 -8.707 80.782 1.00 56.25 182 LEU A C 1
ATOM 1290 O O . LEU A 1 182 ? -59.374 -8.521 80.950 1.00 56.25 182 LEU A O 1
ATOM 1294 N N . GLN A 1 183 ? -57.596 -9.886 81.038 1.00 57.25 183 GLN A N 1
ATOM 1295 C CA . GLN A 1 183 ? -58.277 -11.035 81.657 1.00 57.25 183 GLN A CA 1
ATOM 1296 C C . GLN A 1 183 ? -58.131 -11.083 83.190 1.00 57.25 183 GLN A C 1
ATOM 1298 O O . GLN A 1 183 ? -58.646 -12.007 83.822 1.00 57.25 183 GLN A O 1
ATOM 1303 N N . LYS A 1 184 ? -57.442 -10.104 83.783 1.00 48.06 184 LYS A N 1
ATOM 1304 C CA . LYS A 1 184 ? -57.427 -9.840 85.225 1.00 48.06 184 LYS A CA 1
ATOM 1305 C C . LYS A 1 184 ? -58.175 -8.552 85.523 1.00 48.06 184 LYS A C 1
ATOM 1307 O O . LYS A 1 184 ? -58.796 -8.511 86.605 1.00 48.06 184 LYS A O 1
#